Protein AF-A0AAF5DJW1-F1 (afdb_monomer)

Sequence (181 aa):
YCDDDNLSTKDICRRIRRIRINKNLKDDKSSIQRVVLPRTSKHFVWATSKRNEVPEFTFRMQDQWHFEGDNIALRVTFNGVPKPETHWFKDQQPILPSMKTMINDGENSSELIIFNAEKNDSGFYTCRIENNLGIRESHAQIFIKGNENKKCLRSMPRKNYLSERLYRPMYHEISYYSRKC

Solvent-accessible surface area (backbone atoms only — not comparable to full-atom values): 11272 Å² total; per-residue (Å²): 135,80,86,89,82,88,76,52,73,69,55,55,56,58,58,59,71,67,67,78,76,79,90,72,90,73,93,72,98,74,82,80,75,85,77,81,71,69,100,80,63,99,67,86,76,82,79,78,76,75,74,75,37,55,41,44,71,78,37,66,46,65,67,47,76,47,44,44,59,39,72,46,79,49,55,38,28,38,50,36,31,64,68,50,49,78,46,45,24,50,72,86,40,78,61,67,76,52,99,52,30,46,73,51,78,57,90,46,35,41,34,43,36,37,50,57,33,45,64,82,70,34,43,45,35,37,44,37,34,35,37,100,74,37,73,41,76,35,58,27,46,38,44,41,41,80,64,89,45,78,76,60,63,74,74,54,81,91,67,89,77,86,47,79,88,48,48,65,60,45,53,55,50,52,53,50,56,64,72,71,113

Structure (mmCIF, N/CA/C/O backbone):
data_AF-A0AAF5DJW1-F1
#
_entry.id   AF-A0AAF5DJW1-F1
#
loop_
_atom_site.group_PDB
_atom_site.id
_atom_site.type_symbol
_atom_site.label_atom_id
_atom_site.label_alt_id
_atom_site.label_comp_id
_atom_site.label_asym_id
_atom_site.label_entity_id
_atom_site.label_seq_id
_atom_site.pdbx_PDB_ins_code
_atom_site.Cartn_x
_atom_site.Cartn_y
_atom_site.Cartn_z
_atom_site.occupancy
_atom_site.B_iso_or_equiv
_atom_site.auth_seq_id
_atom_site.auth_comp_id
_atom_site.auth_asym_id
_atom_site.auth_atom_id
_atom_site.pdbx_PDB_model_num
ATOM 1 N N . TYR A 1 1 ? 24.063 -10.470 -65.171 1.00 33.56 1 TYR A N 1
ATOM 2 C CA . TYR A 1 1 ? 25.310 -10.577 -64.393 1.00 33.56 1 TYR A CA 1
ATOM 3 C C . TYR A 1 1 ? 24.943 -10.868 -62.943 1.00 33.56 1 TYR A C 1
ATOM 5 O O . TYR A 1 1 ? 24.606 -9.936 -62.230 1.00 33.56 1 TYR A O 1
ATOM 13 N N . CYS A 1 2 ? 24.898 -12.177 -62.650 1.00 33.91 2 CYS A N 1
ATOM 14 C CA . CYS A 1 2 ? 24.974 -12.939 -61.386 1.00 33.91 2 CYS A CA 1
ATOM 15 C C . CYS A 1 2 ? 24.518 -12.219 -60.101 1.00 33.91 2 CYS A C 1
ATOM 17 O O . CYS A 1 2 ? 25.144 -11.242 -59.702 1.00 33.91 2 CYS A O 1
ATOM 19 N N . ASP A 1 3 ? 23.373 -12.540 -59.495 1.00 30.97 3 ASP A N 1
ATOM 20 C CA . ASP A 1 3 ? 22.997 -13.778 -58.772 1.00 30.97 3 ASP A CA 1
ATOM 21 C C . ASP A 1 3 ? 23.956 -14.194 -57.645 1.00 30.97 3 ASP A C 1
ATOM 23 O O . ASP A 1 3 ? 25.172 -14.180 -57.810 1.00 30.97 3 ASP A O 1
ATOM 27 N N . ASP A 1 4 ? 23.317 -14.605 -56.545 1.00 38.78 4 ASP A N 1
ATOM 28 C CA . ASP A 1 4 ? 23.824 -15.255 -55.332 1.00 38.78 4 ASP A CA 1
ATOM 29 C C . ASP A 1 4 ? 24.354 -14.360 -54.201 1.00 38.78 4 ASP A C 1
ATOM 31 O O . ASP A 1 4 ? 25.431 -13.787 -54.275 1.00 38.78 4 ASP A O 1
ATOM 35 N N . ASP A 1 5 ? 23.569 -14.265 -53.116 1.00 52.00 5 ASP A N 1
ATOM 36 C CA . ASP A 1 5 ? 24.061 -14.533 -51.753 1.00 52.00 5 ASP A CA 1
ATOM 37 C C . ASP A 1 5 ? 22.903 -14.521 -50.732 1.00 52.00 5 ASP A C 1
ATOM 39 O O . ASP A 1 5 ? 22.639 -13.556 -50.005 1.00 52.00 5 ASP A O 1
ATOM 43 N N . ASN A 1 6 ? 22.200 -15.656 -50.665 1.00 46.34 6 ASN A N 1
ATOM 44 C CA . ASN A 1 6 ? 21.316 -16.035 -49.561 1.00 46.34 6 ASN A CA 1
ATOM 45 C C . ASN A 1 6 ? 22.156 -16.269 -48.288 1.00 46.34 6 ASN A C 1
ATOM 47 O O . ASN A 1 6 ? 22.533 -17.400 -47.973 1.00 46.34 6 ASN A O 1
ATOM 51 N N . LEU A 1 7 ? 22.454 -15.210 -47.527 1.00 56.22 7 LEU A N 1
ATOM 52 C CA . LEU A 1 7 ? 23.058 -15.370 -46.202 1.00 56.22 7 LEU A CA 1
ATOM 53 C C . LEU A 1 7 ? 22.040 -15.994 -45.234 1.00 56.22 7 LEU A C 1
ATOM 55 O O . LEU A 1 7 ? 21.043 -15.379 -44.857 1.00 56.22 7 LEU A O 1
ATOM 59 N N . SER A 1 8 ? 22.329 -17.223 -44.807 1.00 54.19 8 SER A N 1
ATOM 60 C CA . SER A 1 8 ? 21.575 -17.968 -43.797 1.00 54.19 8 SER A CA 1
ATOM 61 C C . SER A 1 8 ? 21.375 -17.150 -42.513 1.00 54.19 8 SER A C 1
ATOM 63 O O . SER A 1 8 ? 22.290 -16.479 -42.032 1.00 54.19 8 SER A O 1
ATOM 65 N N . THR A 1 9 ? 20.207 -17.285 -41.876 1.00 49.06 9 THR A N 1
ATOM 66 C CA . THR A 1 9 ? 19.859 -16.690 -40.570 1.00 49.06 9 THR A CA 1
ATOM 67 C C . THR A 1 9 ? 20.935 -16.931 -39.499 1.00 49.06 9 THR A C 1
ATOM 69 O O . THR A 1 9 ? 21.148 -16.094 -38.620 1.00 49.06 9 THR A O 1
ATOM 72 N N . LYS A 1 10 ? 21.687 -18.040 -39.597 1.00 52.84 10 LYS A N 1
ATOM 73 C CA . LYS A 1 10 ? 22.817 -18.339 -38.702 1.00 52.84 10 LYS A CA 1
ATOM 74 C C . LYS A 1 10 ? 23.992 -17.365 -38.867 1.00 52.84 10 LYS A C 1
ATOM 76 O O . LYS A 1 10 ? 24.635 -17.043 -37.867 1.00 52.84 10 LYS A O 1
ATOM 81 N N . ASP A 1 11 ? 24.255 -16.859 -40.070 1.00 56.22 11 ASP A N 1
ATOM 82 C CA . ASP A 1 11 ? 25.336 -15.897 -40.324 1.00 56.22 11 ASP A CA 1
ATOM 83 C C . ASP A 1 11 ? 24.973 -14.482 -39.873 1.00 56.22 11 ASP A C 1
ATOM 85 O O . ASP A 1 11 ? 25.827 -13.775 -39.331 1.00 56.22 11 ASP A O 1
ATOM 89 N N . ILE A 1 12 ? 23.690 -14.112 -39.954 1.00 54.66 12 ILE A N 1
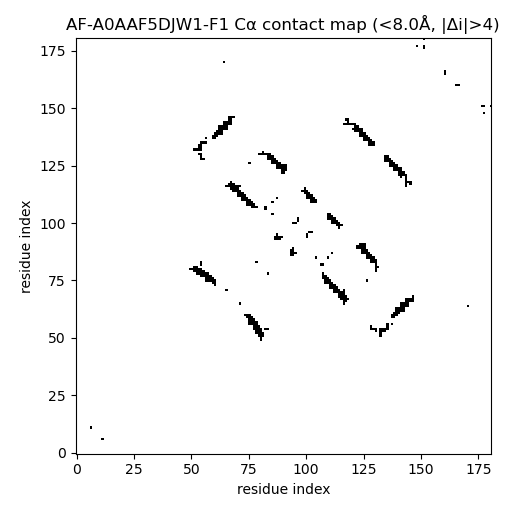ATOM 90 C CA . ILE A 1 12 ? 23.165 -12.868 -39.370 1.00 54.66 12 ILE A CA 1
ATOM 91 C C . ILE A 1 12 ? 23.369 -12.880 -37.845 1.00 54.66 12 ILE A C 1
ATOM 93 O O . ILE A 1 12 ? 23.929 -11.936 -37.282 1.00 54.66 12 ILE A O 1
ATOM 97 N N . CYS A 1 13 ? 23.035 -13.986 -37.170 1.00 53.16 13 CYS A N 1
ATOM 98 C CA . CYS A 1 13 ? 23.248 -14.123 -35.726 1.00 53.16 13 CYS A CA 1
ATOM 99 C C . CYS A 1 13 ? 24.737 -14.114 -35.323 1.00 53.16 13 CYS A C 1
ATOM 101 O O . CYS A 1 13 ? 25.089 -13.541 -34.288 1.00 53.16 13 CYS A O 1
ATOM 103 N N . ARG A 1 14 ? 25.640 -14.696 -36.131 1.00 54.81 14 ARG A N 1
ATOM 104 C CA . ARG A 1 14 ? 27.096 -14.624 -35.879 1.00 54.81 14 ARG A CA 1
ATOM 105 C C . ARG A 1 14 ? 27.647 -13.209 -36.051 1.00 54.81 14 ARG A C 1
ATOM 107 O O . ARG A 1 14 ? 28.539 -12.817 -35.301 1.00 54.81 14 ARG A O 1
ATOM 114 N N . ARG A 1 15 ? 27.120 -12.438 -37.008 1.00 53.38 15 ARG A N 1
ATOM 115 C CA . ARG A 1 15 ? 27.551 -11.055 -37.263 1.00 53.38 15 ARG A CA 1
ATOM 116 C C . ARG A 1 15 ? 27.106 -10.112 -36.140 1.00 53.38 15 ARG A C 1
ATOM 118 O O . ARG A 1 15 ? 27.897 -9.277 -35.709 1.00 53.38 15 ARG A O 1
ATOM 125 N N . ILE A 1 16 ? 25.901 -10.313 -35.597 1.00 54.31 16 ILE A N 1
ATOM 126 C CA . ILE A 1 16 ? 25.373 -9.545 -34.452 1.00 54.31 16 ILE A CA 1
ATOM 127 C C . ILE A 1 16 ? 26.214 -9.770 -33.180 1.00 54.31 16 ILE A C 1
ATOM 129 O O . ILE A 1 16 ? 26.439 -8.829 -32.421 1.00 54.31 16 ILE A O 1
ATOM 133 N N . ARG A 1 17 ? 26.789 -10.968 -32.979 1.00 50.34 17 ARG A N 1
ATOM 134 C CA . ARG A 1 17 ? 27.654 -11.274 -31.817 1.00 50.34 17 ARG A CA 1
ATOM 135 C C . ARG A 1 17 ? 28.949 -10.451 -31.726 1.00 50.34 17 ARG A C 1
ATOM 137 O O . ARG A 1 17 ? 29.590 -10.481 -30.681 1.00 50.34 17 ARG A O 1
ATOM 144 N N . ARG A 1 18 ? 29.352 -9.721 -32.774 1.00 52.53 18 ARG A N 1
ATOM 145 C CA . ARG A 1 18 ? 30.562 -8.872 -32.757 1.00 52.53 18 ARG A CA 1
ATOM 146 C C . ARG A 1 18 ? 30.311 -7.410 -32.389 1.00 52.53 18 ARG A C 1
ATOM 148 O O . ARG A 1 18 ? 31.271 -6.643 -32.326 1.00 52.53 18 ARG A O 1
ATOM 155 N N . ILE A 1 19 ? 29.069 -7.010 -32.109 1.00 50.62 19 ILE A N 1
ATOM 156 C CA . ILE A 1 19 ? 28.795 -5.651 -31.635 1.00 50.62 19 ILE A CA 1
ATOM 157 C C . ILE A 1 19 ? 29.263 -5.554 -30.182 1.00 50.62 19 ILE A C 1
ATOM 159 O O . ILE A 1 19 ? 28.603 -5.996 -29.244 1.00 50.62 19 ILE A 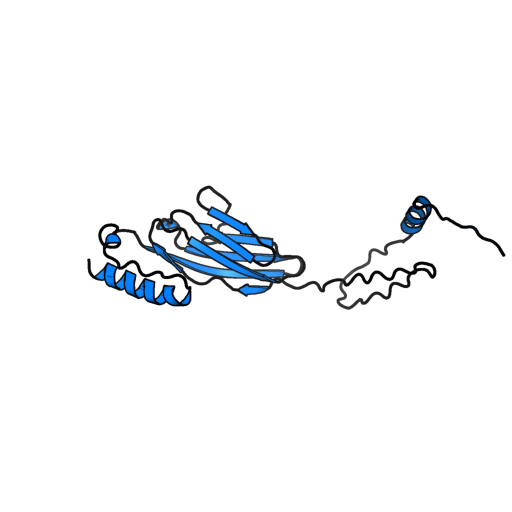O 1
ATOM 163 N N . ARG A 1 20 ? 30.463 -4.999 -30.014 1.00 46.09 20 ARG A N 1
ATOM 164 C CA . ARG A 1 20 ? 31.083 -4.684 -28.730 1.00 46.09 20 ARG A CA 1
ATOM 165 C C . ARG A 1 20 ? 30.272 -3.552 -28.094 1.00 46.09 20 ARG A C 1
ATOM 167 O O . ARG A 1 20 ? 30.505 -2.382 -28.381 1.00 46.09 20 ARG A O 1
ATOM 174 N N . ILE A 1 21 ? 29.269 -3.906 -27.291 1.00 50.12 21 ILE A N 1
ATOM 175 C CA . ILE A 1 21 ? 28.484 -2.945 -26.509 1.00 50.12 21 ILE A CA 1
ATOM 176 C C . ILE A 1 21 ? 29.449 -2.288 -25.521 1.00 50.12 21 ILE A C 1
ATOM 178 O O . ILE A 1 21 ? 29.917 -2.921 -24.574 1.00 50.12 21 ILE A O 1
ATOM 182 N N . ASN A 1 22 ? 29.795 -1.031 -25.785 1.00 40.19 22 ASN A N 1
ATOM 183 C CA . ASN A 1 22 ? 30.652 -0.243 -24.918 1.00 40.19 22 ASN A CA 1
ATOM 184 C C . ASN A 1 22 ? 29.852 0.092 -23.648 1.00 40.19 22 ASN A C 1
ATOM 186 O O . ASN A 1 22 ? 28.955 0.933 -23.669 1.00 40.19 22 ASN A O 1
ATOM 190 N N . LYS A 1 23 ? 30.112 -0.634 -22.556 1.00 46.00 23 LYS A N 1
ATOM 191 C CA . LYS A 1 23 ? 29.498 -0.405 -21.242 1.00 46.00 23 LYS A CA 1
ATOM 192 C C . LYS A 1 23 ? 30.110 0.849 -20.610 1.00 46.00 23 LYS A C 1
ATOM 194 O O . LYS A 1 23 ? 31.026 0.733 -19.813 1.00 46.00 23 LYS A O 1
ATOM 199 N N . ASN A 1 24 ? 29.623 2.028 -20.990 1.00 35.88 24 ASN A N 1
ATOM 200 C CA . ASN A 1 24 ? 29.914 3.306 -20.324 1.00 35.88 24 ASN A CA 1
ATOM 201 C C . ASN A 1 24 ? 28.721 4.272 -20.462 1.00 35.88 24 ASN A C 1
ATOM 203 O O . ASN A 1 24 ? 28.859 5.405 -20.907 1.00 35.88 24 ASN A O 1
ATOM 207 N N . LEU A 1 25 ? 27.523 3.807 -20.096 1.00 42.44 25 LEU A N 1
ATOM 208 C CA . LEU A 1 25 ? 26.338 4.655 -19.937 1.00 42.44 25 LEU A CA 1
ATOM 209 C C . LEU A 1 25 ? 26.296 5.160 -18.491 1.00 42.44 25 LEU A C 1
ATOM 211 O O . LEU A 1 25 ? 25.616 4.586 -17.645 1.00 42.44 25 LEU A O 1
ATOM 215 N N . LYS A 1 26 ? 27.082 6.202 -18.212 1.00 36.03 26 LYS A N 1
ATOM 216 C CA . LYS A 1 26 ? 26.862 7.092 -17.072 1.00 36.03 26 LYS A CA 1
ATOM 217 C C . LYS A 1 26 ? 26.213 8.369 -17.603 1.00 36.03 26 LYS A C 1
ATOM 219 O O . LYS A 1 26 ? 26.769 9.018 -18.479 1.00 36.03 26 LYS A O 1
ATOM 224 N N . ASP A 1 27 ? 25.033 8.663 -17.073 1.00 37.12 27 ASP A N 1
ATOM 225 C CA . ASP A 1 27 ? 24.593 10.020 -16.747 1.00 37.12 27 ASP A CA 1
ATOM 226 C C . ASP A 1 27 ? 24.507 11.073 -17.856 1.00 37.12 27 ASP A C 1
ATOM 228 O O . ASP A 1 27 ? 24.924 12.204 -17.622 1.00 37.12 27 ASP A O 1
ATOM 232 N N . ASP A 1 28 ? 23.879 10.796 -19.008 1.00 37.84 28 ASP A N 1
ATOM 233 C CA . ASP A 1 28 ? 23.430 11.940 -19.811 1.00 37.84 28 ASP A CA 1
ATOM 234 C C . ASP A 1 28 ? 22.099 11.793 -20.557 1.00 37.84 28 ASP A C 1
ATOM 236 O O . ASP A 1 28 ? 21.871 10.935 -21.415 1.00 37.84 28 ASP A O 1
ATOM 240 N N . LYS A 1 29 ? 21.192 12.698 -20.189 1.00 39.31 29 LYS A N 1
ATOM 241 C CA . LYS A 1 29 ? 19.807 12.823 -20.634 1.00 39.31 29 LYS A CA 1
ATOM 242 C C . LYS A 1 29 ? 19.759 13.565 -21.974 1.00 39.31 29 LYS A C 1
ATOM 244 O O . LYS A 1 29 ? 19.339 14.712 -22.002 1.00 39.31 29 LYS A O 1
ATOM 249 N N . SER A 1 30 ? 20.168 12.958 -23.092 1.00 38.25 30 SER A N 1
ATOM 250 C CA . SER A 1 30 ? 19.926 13.574 -24.425 1.00 38.25 30 SER A CA 1
ATOM 251 C C . SER A 1 30 ? 20.169 12.700 -25.668 1.00 38.25 30 SER A C 1
ATOM 253 O O . SER A 1 30 ? 20.055 13.193 -26.791 1.00 38.25 30 SER A O 1
ATOM 255 N N . SER A 1 31 ? 20.487 11.410 -25.548 1.00 37.16 31 SER A N 1
ATOM 256 C CA . SER A 1 31 ? 20.990 10.653 -26.704 1.00 37.16 31 SER A CA 1
ATOM 257 C C . SER A 1 31 ? 19.900 10.171 -27.679 1.00 37.16 31 SER A C 1
ATOM 259 O O . SER A 1 31 ? 19.450 9.029 -27.621 1.00 37.16 31 SER A O 1
ATOM 261 N N . ILE A 1 32 ? 19.547 11.008 -28.662 1.00 41.00 32 ILE A N 1
ATOM 262 C CA . ILE A 1 32 ? 19.079 10.527 -29.972 1.00 41.00 32 ILE A CA 1
ATOM 263 C C . ILE A 1 32 ? 20.265 9.801 -30.619 1.00 41.00 32 ILE A C 1
ATOM 265 O O . ILE A 1 32 ? 21.165 10.430 -31.176 1.00 41.00 32 ILE A O 1
ATOM 269 N N . GLN A 1 33 ? 20.303 8.472 -30.538 1.00 38.19 33 GLN A N 1
ATOM 270 C CA . GLN A 1 33 ? 21.286 7.694 -31.288 1.00 38.19 33 GLN A CA 1
ATOM 271 C C . GLN A 1 33 ? 20.840 7.571 -32.748 1.00 38.19 33 GLN A C 1
ATOM 273 O O . GLN A 1 33 ? 19.852 6.912 -33.067 1.00 38.19 33 GLN A O 1
ATOM 278 N N . ARG A 1 34 ? 21.606 8.177 -33.660 1.00 42.03 34 ARG A N 1
ATOM 279 C CA . ARG A 1 34 ? 21.570 7.829 -35.085 1.00 42.03 34 ARG A CA 1
ATOM 280 C C . ARG A 1 34 ? 22.181 6.438 -35.255 1.00 42.03 34 ARG A C 1
ATOM 282 O O . ARG A 1 34 ? 23.396 6.301 -35.354 1.00 42.03 34 ARG A O 1
ATOM 289 N N . VAL A 1 35 ? 21.347 5.405 -35.289 1.00 46.56 35 VAL A N 1
ATOM 290 C CA . VAL A 1 35 ? 21.782 4.073 -35.723 1.00 46.56 35 VAL A CA 1
ATOM 291 C C . VAL A 1 35 ? 21.877 4.091 -37.248 1.00 46.56 35 VAL A C 1
ATOM 293 O O . VAL A 1 35 ? 20.864 4.129 -37.943 1.00 46.56 35 VAL A O 1
ATOM 296 N N . VAL A 1 36 ? 23.101 4.096 -37.782 1.00 46.12 36 VAL A N 1
ATOM 297 C CA . VAL A 1 36 ? 23.339 3.852 -39.211 1.00 46.12 36 VAL A CA 1
ATOM 298 C C . VAL A 1 36 ? 23.167 2.353 -39.441 1.00 46.12 36 VAL A C 1
ATOM 300 O O . VAL A 1 36 ? 24.043 1.558 -39.103 1.00 46.12 36 VAL A O 1
ATOM 303 N N . LEU A 1 37 ? 22.007 1.957 -39.967 1.00 47.59 37 LEU A N 1
ATOM 304 C CA . LEU A 1 37 ? 21.770 0.578 -40.384 1.00 47.59 37 LEU A CA 1
ATOM 305 C C . LEU A 1 37 ? 22.689 0.230 -41.573 1.00 47.59 37 LEU A C 1
ATOM 307 O O . LEU A 1 37 ? 22.952 1.095 -42.417 1.00 47.59 37 LEU A O 1
ATOM 311 N N . PRO A 1 38 ? 23.185 -1.018 -41.676 1.00 50.91 38 PRO A N 1
ATOM 312 C CA . PRO A 1 38 ? 23.919 -1.474 -42.852 1.00 50.91 38 PRO A CA 1
ATOM 313 C C . PRO A 1 38 ? 23.098 -1.239 -44.128 1.00 50.91 38 PRO A C 1
ATOM 315 O O . PRO A 1 38 ? 21.875 -1.370 -44.112 1.00 50.91 38 PRO A O 1
ATOM 318 N N . ARG A 1 39 ? 23.772 -0.942 -45.248 1.00 53.38 39 ARG A N 1
ATOM 319 C CA . ARG A 1 39 ? 23.191 -0.589 -46.565 1.00 53.38 39 ARG A CA 1
ATOM 320 C C . ARG A 1 39 ? 22.260 -1.646 -47.211 1.00 53.38 39 ARG A C 1
ATOM 322 O O . ARG A 1 39 ? 21.902 -1.494 -48.371 1.00 53.38 39 ARG A O 1
ATOM 329 N N . THR A 1 40 ? 21.845 -2.695 -46.501 1.00 54.03 40 THR A N 1
ATOM 330 C CA . THR A 1 40 ? 21.152 -3.868 -47.063 1.00 54.03 40 THR A CA 1
ATOM 331 C C . THR A 1 40 ? 19.796 -4.205 -46.431 1.00 54.03 40 THR A C 1
ATOM 333 O O . THR A 1 40 ? 19.175 -5.181 -46.838 1.00 54.03 40 THR A O 1
ATOM 336 N N . SER A 1 41 ? 19.258 -3.401 -45.509 1.00 47.16 41 SER A N 1
ATOM 337 C CA . SER A 1 41 ? 17.916 -3.631 -44.949 1.00 47.16 41 SER A CA 1
ATOM 338 C C . SER A 1 41 ? 16.899 -2.602 -45.454 1.00 47.16 41 SER A C 1
ATOM 340 O O . SER A 1 41 ? 16.828 -1.491 -44.935 1.00 47.16 41 SER A O 1
ATOM 342 N N . LYS A 1 42 ? 16.042 -2.987 -46.412 1.00 54.59 42 LYS A N 1
ATOM 343 C CA . LYS A 1 42 ? 14.847 -2.218 -46.835 1.00 54.59 42 LYS A CA 1
ATOM 344 C C . LYS A 1 42 ? 13.720 -2.184 -45.779 1.00 54.59 42 LYS A C 1
ATOM 346 O O . LYS A 1 42 ? 12.584 -1.858 -46.098 1.00 54.59 42 LYS A O 1
ATOM 351 N N . HIS A 1 43 ? 14.024 -2.476 -44.516 1.00 49.25 43 HIS A N 1
ATOM 352 C CA . HIS A 1 43 ? 13.077 -2.420 -43.406 1.00 49.25 43 HIS A CA 1
ATOM 353 C C . HIS A 1 43 ? 13.606 -1.463 -42.335 1.00 49.25 43 HIS A C 1
ATOM 355 O O . HIS A 1 43 ? 14.416 -1.838 -41.490 1.00 49.25 43 HIS A O 1
ATOM 361 N N . PHE A 1 44 ? 13.153 -0.211 -42.386 1.00 51.03 44 PHE A N 1
ATOM 362 C CA . PHE A 1 44 ? 13.280 0.716 -41.265 1.00 51.03 44 PHE A CA 1
ATOM 363 C C . PHE A 1 44 ? 12.226 0.340 -40.223 1.00 51.03 44 PHE A C 1
ATOM 365 O O . PHE A 1 44 ? 11.039 0.583 -40.425 1.00 51.03 44 PHE A O 1
ATOM 372 N N . VAL A 1 45 ? 12.648 -0.257 -39.111 1.00 48.69 45 VAL A N 1
ATOM 373 C CA . VAL A 1 45 ? 11.814 -0.341 -37.908 1.00 48.69 45 VAL A CA 1
ATOM 374 C C . VAL A 1 45 ? 12.208 0.838 -37.030 1.00 48.69 45 VAL A C 1
ATOM 376 O O . VAL A 1 45 ? 13.300 0.860 -36.464 1.00 48.69 45 VAL A O 1
ATOM 379 N N . TRP A 1 46 ? 11.346 1.848 -36.938 1.00 43.84 46 TRP A N 1
ATOM 380 C CA . TRP A 1 46 ? 11.522 2.921 -35.965 1.00 43.84 46 TRP A CA 1
ATOM 381 C C . TRP A 1 46 ? 11.219 2.350 -34.579 1.00 43.84 46 TRP A C 1
ATOM 383 O O . TRP A 1 46 ? 10.061 2.225 -34.191 1.00 43.84 46 TRP A O 1
ATOM 393 N N . ALA A 1 47 ? 12.249 1.976 -33.823 1.00 51.03 47 ALA A N 1
ATOM 394 C CA . ALA A 1 47 ? 12.089 1.754 -32.394 1.00 51.03 47 ALA A CA 1
ATOM 395 C C . ALA A 1 47 ? 11.927 3.128 -31.728 1.00 51.03 47 ALA A C 1
ATOM 397 O O . ALA A 1 47 ? 12.907 3.796 -31.401 1.00 51.03 47 ALA A O 1
ATOM 398 N N . THR A 1 48 ? 10.690 3.600 -31.571 1.00 51.97 48 THR A N 1
ATOM 399 C CA . THR A 1 48 ? 10.427 4.790 -30.760 1.00 51.97 48 THR A CA 1
ATOM 400 C C . THR A 1 48 ? 10.604 4.404 -29.295 1.00 51.97 48 THR A C 1
ATOM 402 O O . THR A 1 48 ? 9.717 3.798 -28.697 1.00 51.97 48 THR A O 1
ATOM 405 N N . SER A 1 49 ? 11.760 4.724 -28.710 1.00 62.38 49 SER A N 1
ATOM 406 C CA . SER A 1 49 ? 11.947 4.623 -27.262 1.00 62.38 49 SER A CA 1
ATOM 407 C C . SER A 1 49 ? 10.994 5.617 -26.600 1.00 62.38 49 SER A C 1
ATOM 409 O O . SER A 1 49 ? 11.229 6.827 -26.664 1.00 62.38 49 SER A O 1
ATOM 411 N N . LYS A 1 50 ? 9.900 5.130 -25.995 1.00 69.31 50 LYS A N 1
ATOM 412 C CA . LYS A 1 50 ? 9.047 5.963 -25.134 1.00 69.31 50 LYS A CA 1
ATOM 413 C C . LYS A 1 50 ? 9.956 6.608 -24.083 1.00 69.31 50 LYS A C 1
ATOM 415 O O . LYS A 1 50 ? 10.869 5.954 -23.576 1.00 69.31 50 LYS A O 1
ATOM 420 N N . ARG A 1 51 ? 9.780 7.907 -23.828 1.00 81.88 51 ARG A N 1
ATOM 421 C CA . ARG A 1 51 ? 10.573 8.600 -22.807 1.00 81.88 51 ARG A CA 1
ATOM 422 C C . ARG A 1 51 ? 10.236 7.985 -21.454 1.00 81.88 51 ARG A C 1
ATOM 424 O O . ARG A 1 51 ? 9.066 7.727 -21.190 1.00 81.88 51 ARG A O 1
ATOM 431 N N . ASN A 1 52 ? 11.251 7.753 -20.626 1.00 91.62 52 ASN A N 1
ATOM 432 C CA . ASN A 1 52 ? 10.999 7.397 -19.238 1.00 91.62 52 ASN A CA 1
ATOM 433 C C . ASN A 1 52 ? 10.369 8.608 -18.529 1.00 91.62 52 ASN A C 1
ATOM 435 O O . ASN A 1 52 ? 10.764 9.752 -18.763 1.00 91.62 52 ASN A O 1
ATOM 439 N N . GLU A 1 53 ? 9.393 8.345 -17.676 1.00 92.38 53 GLU A N 1
ATOM 440 C CA . GLU A 1 53 ? 8.565 9.313 -16.968 1.00 92.38 53 GLU A CA 1
ATOM 441 C C . GLU A 1 53 ? 8.532 8.921 -15.488 1.00 92.38 53 GLU A C 1
ATOM 443 O O . GLU A 1 53 ? 8.318 7.752 -15.150 1.00 92.38 53 GLU A O 1
ATOM 448 N N . VAL A 1 54 ? 8.757 9.895 -14.603 1.00 95.19 54 VAL A N 1
ATOM 449 C CA . VAL A 1 54 ? 8.586 9.698 -13.155 1.00 95.19 54 VAL A CA 1
ATOM 450 C C . VAL A 1 54 ? 7.132 9.326 -12.847 1.00 95.19 54 VAL A C 1
ATOM 452 O O . VAL A 1 54 ? 6.241 9.761 -13.583 1.00 95.19 54 VAL A O 1
ATOM 455 N N . PRO A 1 55 ? 6.857 8.560 -11.779 1.00 97.19 55 PRO A N 1
ATOM 456 C CA . PRO A 1 55 ? 5.492 8.254 -11.394 1.00 97.19 55 PRO A CA 1
ATOM 457 C C . PRO A 1 55 ? 4.770 9.543 -11.008 1.00 97.19 55 PRO A C 1
ATOM 459 O O . PRO A 1 55 ? 5.344 10.378 -10.307 1.00 97.19 55 PRO A O 1
ATOM 462 N N . GLU A 1 56 ? 3.520 9.703 -11.429 1.00 97.38 56 GLU A N 1
ATOM 463 C CA . GLU A 1 56 ? 2.674 10.820 -11.007 1.00 97.38 56 GLU A CA 1
ATOM 464 C C . GLU A 1 56 ? 1.205 10.400 -10.955 1.00 97.38 56 GLU A C 1
ATOM 466 O O . GLU A 1 56 ? 0.709 9.705 -11.845 1.00 97.38 56 GLU A O 1
ATOM 471 N N . PHE A 1 57 ? 0.495 10.833 -9.912 1.00 97.44 57 PHE A N 1
ATOM 472 C CA . PHE A 1 57 ? -0.926 10.532 -9.762 1.00 97.44 57 PHE A CA 1
ATOM 473 C C . PHE A 1 57 ? -1.762 11.438 -10.664 1.00 97.44 57 PHE A C 1
ATOM 475 O O . PHE A 1 57 ? -1.708 12.661 -10.555 1.00 97.44 57 PHE A O 1
ATOM 482 N N . THR A 1 58 ? -2.594 10.833 -11.508 1.00 96.81 58 THR A N 1
ATOM 483 C CA . THR A 1 58 ? -3.650 11.532 -12.252 1.00 96.81 58 THR A CA 1
ATOM 484 C C . THR A 1 58 ? -4.941 11.623 -11.442 1.00 96.81 58 THR A C 1
ATOM 486 O O . THR A 1 58 ? -5.683 12.591 -11.583 1.00 96.81 58 THR A O 1
ATOM 489 N N . PHE A 1 59 ? -5.176 10.663 -10.543 1.00 96.19 59 PHE A N 1
ATOM 490 C CA . PHE A 1 59 ? -6.243 10.701 -9.550 1.00 96.19 59 PHE A CA 1
ATOM 491 C C . PHE A 1 59 ? -5.698 10.232 -8.204 1.00 96.19 59 PHE A C 1
ATOM 493 O O . PHE A 1 59 ? -5.187 9.116 -8.073 1.00 96.19 59 PHE A O 1
ATOM 500 N N . ARG A 1 60 ? -5.805 11.113 -7.211 1.00 97.19 60 ARG A N 1
ATOM 501 C CA . ARG A 1 60 ? -5.404 10.864 -5.826 1.00 97.19 60 ARG A CA 1
ATOM 502 C C . ARG A 1 60 ? -6.606 10.377 -5.029 1.00 97.19 60 ARG A C 1
ATOM 504 O O . ARG A 1 60 ? -7.745 10.726 -5.336 1.00 97.19 60 ARG A O 1
ATOM 511 N N . MET A 1 61 ? -6.334 9.592 -3.995 1.00 94.62 61 MET A N 1
ATOM 512 C CA . MET A 1 61 ? -7.365 9.169 -3.054 1.00 94.62 61 MET A CA 1
ATOM 513 C C . MET A 1 61 ? -7.986 10.369 -2.339 1.00 94.62 61 MET A C 1
ATOM 515 O O . MET A 1 61 ? -7.365 11.423 -2.205 1.00 94.62 61 MET A O 1
ATOM 519 N N . GLN A 1 62 ? -9.214 10.180 -1.872 1.00 93.25 62 GLN A N 1
ATOM 520 C CA . GLN A 1 62 ? -9.958 11.154 -1.083 1.00 93.25 62 GLN A CA 1
ATOM 521 C C . GLN A 1 62 ? -10.496 10.477 0.169 1.00 93.25 62 GLN A C 1
ATOM 523 O O . GLN A 1 62 ? -10.732 9.266 0.162 1.00 93.25 62 GLN A O 1
ATOM 528 N N . ASP A 1 63 ? -10.715 11.268 1.213 1.00 93.75 63 ASP A N 1
ATOM 529 C CA . ASP A 1 63 ? -11.307 10.794 2.458 1.00 93.75 63 ASP A CA 1
ATOM 530 C C . ASP A 1 63 ? -12.709 10.220 2.217 1.00 93.75 63 ASP A C 1
ATOM 532 O O . ASP A 1 63 ? -13.491 10.752 1.421 1.00 93.75 63 ASP A O 1
ATOM 536 N N . GLN A 1 64 ? -13.034 9.133 2.918 1.00 90.94 64 GLN A N 1
ATOM 537 C CA . GLN A 1 64 ? -14.323 8.452 2.787 1.00 90.94 64 GLN A CA 1
ATOM 538 C C . GLN A 1 64 ? -14.925 8.140 4.155 1.00 90.94 64 GLN A C 1
ATOM 540 O O . GLN A 1 64 ? -14.221 7.863 5.127 1.00 90.94 64 GLN A O 1
ATOM 545 N N . TRP A 1 65 ? -16.253 8.131 4.210 1.00 91.12 65 TRP A N 1
ATOM 546 C CA . TRP A 1 65 ? -17.023 7.725 5.381 1.00 91.12 65 TRP A CA 1
ATOM 547 C C . TRP A 1 65 ? -17.792 6.458 5.042 1.00 91.12 65 TRP A C 1
ATOM 549 O O . TRP A 1 65 ? -18.384 6.384 3.976 1.00 91.12 65 TRP A O 1
ATOM 559 N N . HIS A 1 66 ? -17.830 5.485 5.938 1.00 90.38 66 HIS A N 1
ATOM 560 C CA . HIS A 1 66 ? -18.525 4.211 5.742 1.00 90.38 66 HIS A CA 1
ATOM 561 C C . HIS A 1 66 ? -19.189 3.763 7.043 1.00 90.38 66 HIS A C 1
ATOM 563 O O . HIS A 1 66 ? -18.906 4.292 8.123 1.00 90.38 66 HIS A O 1
ATOM 569 N N . PHE A 1 67 ? -20.095 2.799 6.950 1.00 87.62 67 PHE A N 1
ATOM 570 C CA . PHE A 1 67 ? -20.661 2.099 8.095 1.00 87.62 67 PHE A CA 1
ATOM 571 C C . PHE A 1 67 ? -20.029 0.722 8.257 1.00 87.62 67 PHE A C 1
ATOM 573 O O . PHE A 1 67 ? -19.504 0.132 7.314 1.00 87.62 67 PHE A O 1
ATOM 580 N N . GLU A 1 68 ? -20.109 0.180 9.469 1.00 89.81 68 GLU A N 1
ATOM 581 C CA . GLU A 1 68 ? -19.739 -1.215 9.690 1.00 89.81 68 GLU A CA 1
ATOM 582 C C . GLU A 1 68 ? -20.558 -2.157 8.792 1.00 89.81 68 GLU A C 1
ATOM 584 O O . GLU A 1 68 ? -21.799 -2.111 8.762 1.00 89.81 68 GLU A O 1
ATOM 589 N N . GLY A 1 69 ? -19.839 -3.043 8.107 1.00 89.81 69 GLY A N 1
ATOM 590 C CA . GLY A 1 69 ? -20.354 -3.998 7.134 1.00 89.81 69 GLY A CA 1
ATOM 591 C C . GLY A 1 69 ? -20.288 -3.538 5.676 1.00 89.81 69 GLY A C 1
ATOM 592 O O . GLY A 1 69 ? -20.533 -4.360 4.795 1.00 89.81 69 GLY A O 1
ATOM 59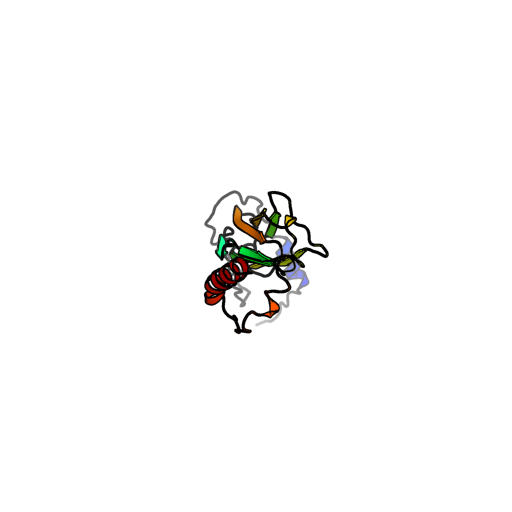3 N N . ASP A 1 70 ? -19.946 -2.276 5.403 1.00 90.62 70 ASP A N 1
ATOM 594 C CA . ASP A 1 70 ? -19.774 -1.790 4.031 1.00 90.62 70 ASP A CA 1
ATOM 595 C C . ASP A 1 70 ? -18.532 -2.415 3.372 1.00 90.62 70 ASP A C 1
ATOM 597 O O . ASP A 1 70 ? -17.563 -2.778 4.040 1.00 90.62 70 ASP A O 1
ATOM 601 N N . ASN A 1 71 ? -18.542 -2.521 2.042 1.00 92.88 71 ASN A N 1
ATOM 602 C CA . ASN A 1 71 ? -17.337 -2.823 1.271 1.00 92.88 71 ASN A CA 1
ATOM 603 C C . ASN A 1 71 ? -16.732 -1.502 0.788 1.00 92.88 71 ASN A C 1
ATOM 605 O O . ASN A 1 71 ? -17.389 -0.745 0.073 1.00 92.88 71 ASN A O 1
ATOM 609 N N . ILE A 1 72 ? -15.489 -1.232 1.172 1.00 93.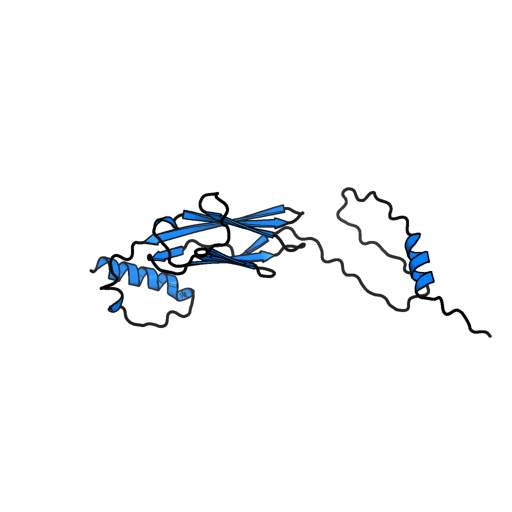38 72 ILE A N 1
ATOM 610 C CA . ILE A 1 72 ? -14.795 0.029 0.897 1.00 93.38 72 ILE A CA 1
ATOM 611 C C . ILE A 1 72 ? -13.895 -0.159 -0.317 1.00 93.38 72 ILE A C 1
ATOM 613 O O . ILE A 1 72 ? -13.155 -1.135 -0.370 1.00 93.38 72 ILE A O 1
ATOM 617 N N . ALA A 1 73 ? -13.921 0.785 -1.258 1.00 95.44 73 ALA A N 1
ATOM 618 C CA . ALA A 1 73 ? -13.024 0.805 -2.410 1.00 95.44 73 ALA A CA 1
ATOM 619 C C . ALA A 1 73 ? -12.212 2.108 -2.435 1.00 95.44 73 ALA A C 1
ATOM 621 O O . ALA A 1 73 ? -12.760 3.213 -2.507 1.00 95.44 73 ALA A O 1
ATOM 622 N N . LEU A 1 74 ? -10.889 1.976 -2.382 1.00 95.75 74 LEU A N 1
ATOM 623 C CA . LEU A 1 74 ? -9.931 3.067 -2.508 1.00 95.75 74 LEU A CA 1
ATOM 624 C C . LEU A 1 74 ? -9.219 2.948 -3.842 1.00 95.75 74 LEU A C 1
ATOM 626 O O . LEU A 1 74 ? -8.548 1.956 -4.098 1.00 95.75 74 LEU A O 1
ATOM 630 N N . ARG A 1 75 ? -9.340 3.974 -4.682 1.00 95.81 75 ARG A N 1
ATOM 631 C CA . ARG A 1 75 ? -8.806 3.954 -6.042 1.00 95.81 75 ARG A CA 1
ATOM 632 C C . ARG A 1 75 ? -7.832 5.094 -6.279 1.00 95.81 75 ARG A C 1
ATOM 634 O O . ARG A 1 75 ? -8.087 6.237 -5.904 1.00 95.81 75 ARG A O 1
ATOM 641 N N . VAL A 1 76 ? -6.754 4.773 -6.983 1.00 97.19 76 VAL A N 1
ATOM 642 C CA . VAL A 1 76 ? -5.820 5.736 -7.565 1.00 97.19 76 VAL A CA 1
ATOM 643 C C . VAL A 1 76 ? -5.664 5.491 -9.058 1.00 97.19 76 VAL A C 1
ATOM 645 O O . VAL A 1 76 ? -5.795 4.362 -9.539 1.00 97.19 76 VAL A O 1
ATOM 648 N N . THR A 1 77 ? -5.338 6.549 -9.794 1.00 97.75 77 THR A N 1
ATOM 649 C CA . THR A 1 77 ? -4.832 6.436 -11.165 1.00 97.75 77 THR A CA 1
ATOM 650 C C . THR A 1 77 ? -3.527 7.202 -11.292 1.00 97.75 77 THR A C 1
ATOM 652 O O . THR A 1 77 ? -3.342 8.244 -10.658 1.00 97.75 77 THR A O 1
ATOM 655 N N . PHE A 1 78 ? -2.603 6.678 -12.087 1.00 97.81 78 PHE A N 1
ATOM 656 C CA . PHE A 1 78 ? -1.250 7.202 -12.201 1.00 97.81 78 PHE A CA 1
ATOM 657 C C . PHE A 1 78 ? -0.644 6.933 -13.576 1.00 97.81 78 PHE A C 1
ATOM 659 O O . PHE A 1 78 ? -1.028 6.017 -14.304 1.00 97.81 78 PHE A O 1
ATOM 666 N N . ASN A 1 79 ? 0.346 7.750 -13.905 1.00 96.25 79 ASN A N 1
ATOM 667 C CA . ASN A 1 79 ? 1.207 7.591 -15.063 1.00 96.25 79 ASN A CA 1
ATOM 668 C C . ASN A 1 79 ? 2.648 7.367 -14.601 1.00 96.25 79 ASN A C 1
ATOM 670 O O . ASN A 1 79 ? 3.009 7.702 -13.475 1.00 96.25 79 ASN A O 1
ATOM 674 N N . GLY A 1 80 ? 3.461 6.794 -15.480 1.00 94.56 80 GLY A N 1
ATOM 675 C CA . GLY A 1 80 ? 4.882 6.558 -15.262 1.00 94.56 80 GLY A CA 1
ATOM 676 C C . GLY A 1 80 ? 5.429 5.621 -16.331 1.00 94.56 80 GLY A C 1
ATOM 677 O O . GLY A 1 80 ? 4.719 4.748 -16.835 1.00 94.56 80 GLY A O 1
ATOM 678 N N . VAL A 1 81 ? 6.688 5.825 -16.709 1.00 94.00 81 VAL A N 1
ATOM 679 C CA . VAL A 1 81 ? 7.397 4.978 -17.672 1.00 94.00 81 VAL A CA 1
ATOM 680 C C . VAL A 1 81 ? 8.804 4.731 -17.123 1.00 94.00 81 VAL A C 1
ATOM 682 O O . VAL A 1 81 ? 9.594 5.670 -17.074 1.00 94.00 81 VAL A O 1
ATOM 685 N N . PRO A 1 82 ? 9.168 3.506 -16.719 1.00 94.12 82 PRO A N 1
ATOM 686 C CA . PRO A 1 82 ? 8.363 2.282 -16.702 1.00 94.12 82 PRO A CA 1
ATOM 687 C C . PRO A 1 82 ? 7.121 2.371 -15.805 1.00 94.12 82 PRO A C 1
ATOM 689 O O . PRO A 1 82 ? 7.037 3.258 -14.948 1.00 94.12 82 PRO A O 1
ATOM 692 N N . LYS A 1 83 ? 6.178 1.442 -16.018 1.00 94.38 83 LYS A N 1
ATOM 693 C CA . LYS A 1 83 ? 4.977 1.282 -15.191 1.00 94.38 83 LYS A CA 1
ATOM 694 C C . LYS A 1 83 ? 5.381 1.235 -13.709 1.00 94.38 83 LYS A C 1
ATOM 696 O O . LYS A 1 83 ? 6.195 0.379 -13.364 1.00 94.38 83 LYS A O 1
ATOM 701 N N . PRO A 1 84 ? 4.850 2.132 -12.862 1.00 96.75 84 PRO A N 1
ATOM 702 C CA . PRO A 1 84 ? 5.156 2.115 -11.440 1.00 96.75 84 PRO A CA 1
ATOM 703 C C . PRO A 1 84 ? 4.606 0.866 -10.742 1.00 96.75 84 PRO A C 1
ATOM 705 O O . PRO A 1 84 ? 3.500 0.422 -11.053 1.00 96.75 84 PRO A O 1
ATOM 708 N N . GLU A 1 85 ? 5.356 0.342 -9.778 1.00 96.81 85 GLU A N 1
ATOM 709 C CA . GLU A 1 85 ? 4.870 -0.624 -8.792 1.00 96.81 85 GLU A CA 1
ATOM 710 C C . GLU A 1 85 ? 4.035 0.099 -7.729 1.00 96.81 85 GLU A C 1
ATOM 712 O O . GLU A 1 85 ? 4.291 1.262 -7.409 1.00 96.81 85 GLU A O 1
ATOM 717 N N . THR A 1 86 ? 3.015 -0.576 -7.205 1.00 97.50 86 THR A N 1
ATOM 718 C CA . THR A 1 86 ? 2.024 -0.035 -6.268 1.00 97.50 86 THR A CA 1
ATOM 719 C C . THR A 1 86 ? 2.110 -0.741 -4.921 1.00 97.50 86 THR A C 1
ATOM 721 O O . THR A 1 86 ? 2.109 -1.967 -4.829 1.00 97.50 86 THR A O 1
ATOM 724 N N . HIS A 1 87 ? 2.133 0.041 -3.844 1.00 97.62 87 HIS A N 1
ATOM 725 C CA . HIS A 1 87 ? 2.154 -0.466 -2.476 1.00 97.62 87 HIS A CA 1
ATOM 726 C C . HIS A 1 87 ? 1.120 0.260 -1.621 1.00 97.62 87 HIS A C 1
ATOM 728 O O . HIS A 1 87 ? 1.026 1.488 -1.640 1.00 97.62 87 HIS A O 1
ATOM 734 N N . TRP A 1 88 ? 0.357 -0.502 -0.844 1.00 98.19 88 TRP A N 1
ATOM 735 C CA . TRP A 1 88 ? -0.712 0.009 0.006 1.00 98.19 88 TRP A CA 1
ATOM 736 C C . TRP A 1 88 ? -0.337 -0.099 1.481 1.00 98.19 88 TRP A C 1
ATOM 738 O O . TRP A 1 88 ? 0.230 -1.103 1.909 1.00 98.19 88 TRP A O 1
ATOM 748 N N . PHE A 1 89 ? -0.680 0.922 2.263 1.00 98.44 89 PHE A N 1
ATOM 749 C CA . PHE A 1 89 ? -0.400 0.991 3.695 1.00 98.44 89 PHE A CA 1
ATOM 750 C C . PHE A 1 89 ? -1.623 1.485 4.468 1.00 98.44 89 PHE A C 1
ATOM 752 O O . PHE A 1 89 ? -2.319 2.383 3.996 1.00 98.44 89 PHE A O 1
ATOM 759 N N . LYS A 1 90 ? -1.837 0.950 5.673 1.00 97.62 90 LYS A N 1
ATOM 760 C CA . LYS A 1 90 ? -2.764 1.468 6.688 1.00 97.62 90 LYS A CA 1
ATOM 761 C C . LYS A 1 90 ? -1.948 1.849 7.914 1.00 97.62 90 LYS A C 1
ATOM 763 O O . LYS A 1 90 ? -1.236 1.009 8.454 1.00 97.62 90 LYS A O 1
ATOM 768 N N . ASP A 1 91 ? -2.031 3.104 8.340 1.00 96.50 91 ASP A N 1
ATOM 769 C CA . ASP A 1 91 ? -1.324 3.625 9.516 1.00 96.50 91 ASP A CA 1
ATOM 770 C C . ASP A 1 91 ? 0.185 3.284 9.486 1.00 96.50 91 ASP A C 1
ATOM 772 O O . ASP A 1 91 ? 0.779 2.870 10.479 1.00 96.50 91 ASP A O 1
ATOM 776 N N . GLN A 1 92 ? 0.801 3.441 8.303 1.00 96.00 92 GLN A N 1
ATOM 777 C CA . GLN A 1 92 ? 2.205 3.115 7.980 1.00 96.00 92 GLN A CA 1
ATOM 778 C C . GLN A 1 92 ? 2.561 1.616 7.945 1.00 96.00 92 GLN A C 1
ATOM 780 O O . GLN A 1 92 ? 3.703 1.275 7.640 1.00 96.00 92 GLN A O 1
ATOM 785 N N . GLN A 1 93 ? 1.610 0.712 8.186 1.00 97.50 93 GLN A N 1
ATOM 786 C CA . GLN A 1 93 ? 1.814 -0.731 8.052 1.00 97.50 93 GLN A CA 1
ATOM 787 C C . GLN A 1 93 ? 1.411 -1.215 6.654 1.00 97.50 93 GLN A C 1
ATOM 789 O O . GLN A 1 93 ? 0.358 -0.805 6.161 1.00 97.50 93 GLN A O 1
ATOM 794 N N . PRO A 1 94 ? 2.212 -2.075 5.999 1.00 97.62 94 PRO A N 1
ATOM 795 C CA . PRO A 1 94 ? 1.887 -2.587 4.674 1.00 97.62 94 PRO A CA 1
ATOM 796 C C . PRO A 1 94 ? 0.609 -3.430 4.711 1.00 97.62 94 PRO A C 1
ATOM 798 O O . PRO A 1 94 ? 0.420 -4.269 5.592 1.00 97.62 94 PRO A O 1
ATOM 801 N N . ILE A 1 95 ? -0.264 -3.222 3.728 1.00 97.56 95 ILE A N 1
ATOM 802 C CA . ILE A 1 95 ? -1.472 -4.020 3.530 1.00 97.56 95 ILE A CA 1
ATOM 803 C C . ILE A 1 95 ? -1.128 -5.159 2.581 1.00 97.56 95 ILE A C 1
ATOM 805 O O . ILE A 1 95 ? -0.702 -4.933 1.450 1.00 97.56 95 ILE A O 1
ATOM 809 N N . LEU A 1 96 ? -1.351 -6.388 3.035 1.00 94.25 96 LEU A N 1
ATOM 810 C CA . LEU A 1 96 ? -1.224 -7.580 2.207 1.00 94.25 96 LEU A CA 1
ATOM 811 C C . LEU A 1 96 ? -2.614 -8.062 1.764 1.00 94.25 96 LEU A C 1
ATOM 813 O O . LEU A 1 96 ? -3.582 -7.899 2.518 1.00 94.25 96 LEU A O 1
ATOM 817 N N . PRO A 1 97 ? -2.740 -8.662 0.567 1.00 95.00 97 PRO A N 1
ATOM 818 C CA . PRO A 1 97 ? -3.966 -9.337 0.161 1.00 95.00 97 PRO A CA 1
ATOM 819 C C . PRO A 1 97 ? -4.366 -10.429 1.165 1.00 95.00 97 PRO A C 1
ATOM 821 O O . PRO A 1 97 ? -3.531 -11.210 1.621 1.00 95.00 97 PRO A O 1
ATOM 824 N N . SER A 1 98 ? -5.647 -10.483 1.517 1.00 95.69 98 SER A N 1
ATOM 825 C CA . SER A 1 98 ? -6.225 -11.433 2.470 1.00 95.69 98 SER A CA 1
ATOM 826 C C . SER A 1 98 ? -7.702 -11.691 2.143 1.00 95.69 98 SER A C 1
ATOM 828 O O . SER A 1 98 ? -8.247 -11.128 1.200 1.00 95.69 98 SER A O 1
ATOM 830 N N . MET A 1 99 ? -8.398 -12.492 2.955 1.00 95.25 99 MET A N 1
ATOM 831 C CA . MET A 1 99 ? -9.860 -12.631 2.834 1.00 95.25 99 MET A CA 1
ATOM 832 C C . MET A 1 99 ? -10.610 -11.308 3.078 1.00 95.25 99 MET A C 1
ATOM 834 O O . MET A 1 99 ? -11.736 -11.153 2.615 1.00 95.25 99 MET A O 1
ATOM 838 N N . LYS A 1 100 ? -9.997 -10.363 3.807 1.00 95.06 100 LYS A N 1
ATOM 839 C CA . LYS A 1 100 ? -10.576 -9.051 4.126 1.00 95.06 100 LYS A CA 1
ATOM 840 C C . LYS A 1 100 ? -10.175 -7.968 3.123 1.00 95.06 100 LYS A C 1
ATOM 842 O O . LYS A 1 100 ? -10.912 -7.007 2.945 1.00 95.06 100 LYS A O 1
ATOM 847 N N . THR A 1 101 ? -9.022 -8.111 2.476 1.00 96.62 101 THR A N 1
ATOM 848 C CA . THR A 1 101 ? -8.394 -7.070 1.651 1.00 96.62 101 THR A CA 1
ATOM 849 C C . THR A 1 101 ? -8.003 -7.612 0.283 1.00 96.62 101 THR A C 1
ATOM 851 O O . THR A 1 101 ? -7.269 -8.590 0.185 1.00 96.62 101 THR A O 1
ATOM 854 N N . MET A 1 102 ? -8.431 -6.951 -0.786 1.00 96.75 102 MET A N 1
ATOM 855 C CA . MET A 1 102 ? -8.059 -7.296 -2.159 1.00 96.75 102 MET A CA 1
ATOM 856 C C . MET A 1 102 ? -7.419 -6.092 -2.841 1.00 96.75 102 MET A C 1
ATOM 858 O O . MET A 1 102 ? -7.893 -4.972 -2.681 1.00 96.75 102 MET A O 1
ATOM 862 N N . ILE A 1 103 ? -6.347 -6.324 -3.595 1.00 97.44 103 ILE A N 1
ATOM 863 C CA . ILE A 1 103 ? -5.653 -5.289 -4.365 1.00 97.44 103 ILE A CA 1
ATOM 864 C C . ILE A 1 103 ? -5.764 -5.655 -5.843 1.00 97.44 103 ILE A C 1
ATOM 866 O O . ILE A 1 103 ? -5.347 -6.739 -6.248 1.00 97.44 103 ILE A O 1
ATOM 870 N N . ASN A 1 104 ? -6.337 -4.748 -6.628 1.00 96.00 104 ASN A N 1
ATOM 871 C CA . ASN A 1 104 ? -6.486 -4.863 -8.072 1.00 96.00 104 ASN A CA 1
ATOM 872 C C . ASN A 1 104 ? -5.562 -3.854 -8.759 1.00 96.00 104 ASN A C 1
ATOM 874 O O . ASN A 1 104 ? -5.877 -2.664 -8.837 1.00 96.00 104 ASN A O 1
ATOM 878 N N . ASP A 1 105 ? -4.442 -4.331 -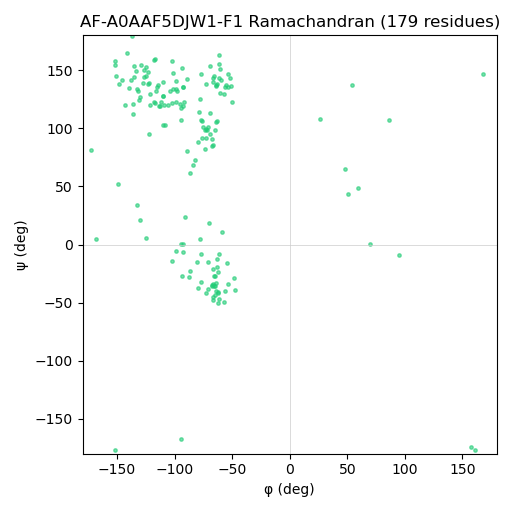9.296 1.00 95.31 105 ASP A N 1
ATOM 879 C CA . ASP A 1 105 ? -3.512 -3.502 -10.061 1.00 95.31 105 ASP A CA 1
ATOM 880 C C . ASP A 1 105 ? -3.803 -3.578 -11.566 1.00 95.31 105 ASP A C 1
ATOM 882 O O . ASP A 1 105 ? -3.720 -4.629 -12.203 1.00 95.31 105 ASP A O 1
ATOM 886 N N . GLY A 1 106 ? -4.153 -2.431 -12.143 1.00 94.38 106 GLY A N 1
ATOM 887 C CA . GLY A 1 106 ? -4.315 -2.221 -13.579 1.00 94.38 106 GLY A CA 1
ATOM 888 C C . GLY A 1 106 ? -3.049 -1.659 -14.228 1.00 94.38 106 GLY A C 1
ATOM 889 O O . GLY A 1 106 ? -1.972 -1.636 -13.636 1.00 94.38 106 GLY A O 1
ATOM 890 N N . GLU A 1 107 ? -3.159 -1.194 -15.473 1.00 92.69 107 GLU A N 1
ATOM 891 C CA . GLU A 1 107 ? -2.017 -0.600 -16.189 1.00 92.69 107 GLU A CA 1
ATOM 892 C C . GLU A 1 107 ? -1.638 0.786 -15.651 1.00 92.69 107 GLU A C 1
ATOM 894 O O . GLU A 1 107 ? -0.465 1.078 -15.439 1.00 92.69 107 GLU A O 1
ATOM 899 N N . ASN A 1 108 ? -2.647 1.609 -15.363 1.00 95.44 108 ASN A N 1
ATOM 900 C CA . ASN A 1 108 ? -2.510 2.996 -14.910 1.00 95.44 108 ASN A CA 1
ATOM 901 C C . ASN A 1 108 ? -3.356 3.275 -13.662 1.00 95.44 108 ASN A C 1
ATOM 903 O O . ASN A 1 108 ? -3.754 4.411 -13.401 1.00 95.44 108 ASN A O 1
ATOM 907 N N . SER A 1 109 ? -3.724 2.229 -12.929 1.00 97.31 109 SER A N 1
ATOM 908 C CA . SER A 1 109 ? -4.596 2.336 -11.766 1.00 97.31 109 SER A CA 1
ATOM 909 C C . SER A 1 109 ? -4.319 1.236 -10.765 1.00 97.31 109 SER A C 1
ATOM 911 O O . SER A 1 109 ? -3.915 0.146 -11.152 1.00 97.31 109 SER A O 1
ATOM 913 N N . SER A 1 110 ? -4.624 1.501 -9.502 1.00 97.50 110 SER A N 1
ATOM 914 C CA . SER A 1 110 ? -4.659 0.491 -8.448 1.00 97.50 110 SER A CA 1
ATOM 915 C C . SER A 1 110 ? -5.881 0.736 -7.577 1.00 97.50 110 SER A C 1
ATOM 917 O O . SER A 1 110 ? -6.257 1.889 -7.337 1.00 97.50 110 SER A O 1
ATOM 919 N N . GLU A 1 111 ? -6.523 -0.341 -7.148 1.00 97.19 111 GLU A N 1
ATOM 920 C CA . GLU A 1 111 ? -7.701 -0.305 -6.292 1.00 97.19 111 GLU A CA 1
ATOM 921 C C . GLU A 1 111 ? -7.524 -1.260 -5.111 1.00 97.19 111 GLU A C 1
ATOM 923 O O . GLU A 1 111 ? -7.288 -2.451 -5.298 1.00 97.19 111 GLU A O 1
ATOM 928 N N . LEU A 1 112 ? -7.656 -0.730 -3.896 1.00 97.62 112 LEU A N 1
ATOM 929 C CA . LEU A 1 112 ? -7.731 -1.497 -2.660 1.00 97.62 112 LEU A CA 1
ATOM 930 C C . LEU A 1 112 ? -9.197 -1.636 -2.250 1.00 97.62 112 LEU A C 1
ATOM 932 O O . LEU A 1 112 ? -9.883 -0.638 -2.029 1.00 97.62 112 LEU A O 1
ATOM 936 N N . ILE A 1 113 ? -9.651 -2.875 -2.097 1.00 96.31 113 ILE A N 1
ATOM 937 C CA . ILE A 1 113 ? -10.988 -3.216 -1.620 1.00 96.31 113 ILE A CA 1
ATOM 938 C C . ILE A 1 113 ? -10.886 -3.826 -0.224 1.00 96.31 113 ILE A C 1
ATOM 940 O O . ILE A 1 113 ? -10.133 -4.776 -0.017 1.00 96.31 113 ILE A O 1
ATOM 944 N N . ILE A 1 114 ? -11.657 -3.295 0.723 1.00 96.38 114 ILE A N 1
ATOM 945 C CA . ILE A 1 114 ? -11.797 -3.818 2.086 1.00 96.38 114 ILE A CA 1
ATOM 946 C C . ILE A 1 114 ? -13.221 -4.346 2.230 1.00 96.38 114 ILE A C 1
ATOM 948 O O . ILE A 1 114 ? -14.183 -3.593 2.078 1.00 96.38 114 ILE A O 1
ATOM 952 N N . PHE A 1 115 ? -13.362 -5.635 2.510 1.00 94.50 115 PHE A N 1
ATOM 953 C CA . PHE A 1 115 ? -14.658 -6.283 2.670 1.00 94.50 115 PHE A CA 1
ATOM 954 C C . PHE A 1 115 ? -15.144 -6.214 4.112 1.00 94.50 115 PHE A C 1
ATOM 956 O O . PHE A 1 115 ? -14.355 -6.404 5.037 1.00 94.50 115 PHE A O 1
ATOM 963 N N . ASN A 1 116 ? -16.457 -6.027 4.283 1.00 92.69 116 ASN A N 1
ATOM 964 C CA . ASN A 1 116 ? -17.136 -6.049 5.580 1.00 92.69 116 ASN A CA 1
ATOM 965 C C . ASN A 1 116 ? -16.414 -5.185 6.631 1.00 92.69 116 ASN A C 1
ATOM 967 O O . ASN A 1 116 ? -15.872 -5.692 7.612 1.00 92.69 116 ASN A O 1
ATOM 971 N N . ALA A 1 117 ? -16.397 -3.878 6.380 1.00 92.88 117 ALA A N 1
ATOM 972 C CA . ALA A 1 117 ? -15.709 -2.875 7.177 1.00 92.88 117 ALA A CA 1
ATOM 973 C C . ALA A 1 117 ? -16.037 -2.968 8.678 1.00 92.88 117 ALA A C 1
ATOM 975 O O . ALA A 1 117 ? -17.196 -3.078 9.077 1.00 92.88 117 ALA A O 1
ATOM 976 N N . GLU A 1 118 ? -15.017 -2.858 9.519 1.00 94.38 118 GLU A N 1
ATOM 977 C CA . GLU A 1 118 ? -15.109 -2.835 10.980 1.00 94.38 118 GLU A CA 1
ATOM 978 C C . GLU A 1 118 ? -14.579 -1.498 11.511 1.00 94.38 118 GLU A C 1
ATOM 980 O O . GLU A 1 118 ? -13.770 -0.843 10.858 1.00 94.38 118 GLU A O 1
ATOM 985 N N . LYS A 1 119 ? -14.956 -1.089 12.731 1.00 92.38 119 LYS A N 1
ATOM 986 C CA . LYS A 1 119 ? -14.434 0.148 13.357 1.00 92.38 119 LYS A CA 1
ATOM 987 C C . LYS A 1 119 ? -12.904 0.280 13.269 1.00 92.38 119 LYS A C 1
ATOM 989 O O . LYS A 1 119 ? -12.410 1.373 12.991 1.00 92.38 119 LYS A O 1
ATOM 994 N N . ASN A 1 120 ? -12.177 -0.827 13.438 1.00 94.56 120 ASN A N 1
ATOM 995 C CA . ASN A 1 120 ? -10.710 -0.878 13.401 1.00 94.56 120 ASN A CA 1
ATOM 996 C C . ASN A 1 120 ? -10.106 -0.667 12.002 1.00 94.56 120 ASN A C 1
ATOM 998 O O . ASN A 1 120 ? -8.910 -0.387 11.897 1.00 94.56 120 ASN A O 1
ATOM 1002 N N . ASP A 1 121 ? -10.905 -0.768 10.937 1.00 95.88 121 ASP A N 1
ATOM 1003 C CA . ASP A 1 121 ? -10.454 -0.443 9.581 1.00 95.88 121 ASP A CA 1
ATOM 1004 C C . ASP A 1 121 ? -10.404 1.072 9.343 1.00 95.88 121 ASP A C 1
ATOM 1006 O O . ASP A 1 121 ? -9.846 1.512 8.338 1.00 95.88 121 ASP A O 1
ATOM 1010 N N . SER A 1 122 ? -10.917 1.884 10.278 1.00 95.56 122 SER A N 1
ATOM 1011 C CA . SER A 1 122 ? -10.695 3.330 10.265 1.00 95.56 122 SER A CA 1
ATOM 1012 C C . SER A 1 122 ? -9.202 3.615 10.403 1.00 95.56 122 SER A C 1
ATOM 1014 O O . SER A 1 122 ? -8.490 2.919 11.136 1.00 95.56 122 SER A O 1
ATOM 1016 N N . GLY A 1 123 ? -8.720 4.640 9.709 1.00 96.69 123 GLY A N 1
ATOM 1017 C CA . GLY A 1 123 ? -7.305 5.001 9.747 1.00 96.69 123 GLY A CA 1
ATOM 1018 C C . GLY A 1 123 ? -6.852 5.800 8.537 1.00 96.69 123 GLY A C 1
ATOM 1019 O O . GLY A 1 123 ? -7.657 6.182 7.682 1.00 96.69 123 GLY A O 1
ATOM 1020 N N . PHE A 1 124 ? -5.547 6.047 8.483 1.00 97.56 124 PHE A N 1
ATOM 1021 C CA . PHE A 1 124 ? -4.886 6.704 7.362 1.00 97.56 124 PHE A CA 1
ATOM 1022 C C . PHE A 1 124 ? -4.370 5.669 6.371 1.00 97.56 124 PHE A C 1
ATOM 1024 O O . PHE A 1 124 ? -3.512 4.849 6.698 1.00 97.56 124 PHE A O 1
ATOM 1031 N N . TYR A 1 125 ? -4.867 5.738 5.143 1.00 98.00 125 TYR A N 1
ATOM 1032 C CA . TYR A 1 125 ? -4.446 4.880 4.048 1.00 98.00 125 TYR A CA 1
ATOM 1033 C C . TYR A 1 125 ? -3.493 5.633 3.128 1.00 98.00 125 TYR A C 1
ATOM 1035 O O . TYR A 1 125 ? -3.770 6.762 2.719 1.00 98.00 125 TYR A O 1
ATOM 1043 N N . THR A 1 126 ? -2.389 4.982 2.770 1.00 98.31 126 THR A N 1
ATOM 1044 C CA . THR A 1 126 ? -1.394 5.504 1.831 1.00 98.31 126 THR A CA 1
ATOM 1045 C C . THR A 1 126 ? -1.244 4.544 0.662 1.00 98.31 126 THR A C 1
ATOM 1047 O O . THR A 1 126 ? -1.016 3.353 0.858 1.00 98.31 126 THR A O 1
ATOM 1050 N N . CYS A 1 127 ? -1.325 5.069 -0.557 1.00 98.06 127 CYS A N 1
ATOM 1051 C CA . CYS A 1 127 ? -0.905 4.372 -1.765 1.00 98.06 127 CYS A CA 1
ATOM 1052 C C . CYS A 1 127 ? 0.418 4.985 -2.229 1.00 98.06 127 CYS A C 1
ATOM 1054 O O . CYS A 1 127 ? 0.483 6.189 -2.495 1.00 98.06 127 CYS A O 1
ATOM 1056 N N . ARG A 1 128 ? 1.468 4.169 -2.305 1.00 98.25 128 ARG A N 1
ATOM 1057 C CA . ARG A 1 128 ? 2.788 4.531 -2.822 1.00 98.25 128 ARG A CA 1
ATOM 1058 C C . ARG A 1 128 ? 2.952 3.948 -4.219 1.00 98.25 128 ARG A C 1
ATOM 1060 O O . ARG A 1 128 ? 2.695 2.764 -4.414 1.00 98.25 128 ARG A O 1
ATOM 1067 N N . ILE A 1 129 ? 3.409 4.772 -5.156 1.00 97.88 129 ILE A N 1
ATOM 1068 C CA . ILE A 1 129 ? 3.814 4.352 -6.498 1.00 97.88 129 ILE A CA 1
ATOM 1069 C C . ILE A 1 129 ? 5.309 4.593 -6.692 1.00 97.88 129 ILE A C 1
ATOM 1071 O O . ILE A 1 129 ? 5.815 5.656 -6.323 1.00 97.88 129 ILE A O 1
ATOM 1075 N N . GLU A 1 130 ? 6.011 3.626 -7.274 1.00 97.62 130 GLU A N 1
ATOM 1076 C CA . GLU A 1 130 ? 7.468 3.658 -7.419 1.00 97.62 130 GLU A CA 1
ATOM 1077 C C . GLU A 1 130 ? 7.923 3.141 -8.784 1.00 97.62 130 GLU A C 1
ATOM 1079 O O . GLU A 1 130 ? 7.470 2.107 -9.263 1.00 97.62 130 GLU A O 1
ATOM 1084 N N . ASN A 1 131 ? 8.850 3.855 -9.418 1.00 95.75 131 ASN A N 1
ATOM 1085 C CA . ASN A 1 131 ? 9.659 3.308 -10.501 1.00 95.75 131 ASN A CA 1
ATOM 1086 C C . ASN A 1 131 ? 11.122 3.741 -10.326 1.00 95.75 131 ASN A C 1
ATOM 1088 O O . ASN A 1 131 ? 11.470 4.495 -9.419 1.00 95.75 131 ASN A O 1
ATOM 1092 N N . ASN A 1 132 ? 11.994 3.312 -11.237 1.00 95.50 132 ASN A N 1
ATOM 1093 C CA . ASN A 1 132 ? 13.425 3.626 -11.191 1.00 95.50 132 ASN A CA 1
ATOM 1094 C C . ASN A 1 132 ? 13.779 5.127 -11.281 1.00 95.50 132 ASN A C 1
ATOM 1096 O O . ASN A 1 132 ? 14.949 5.477 -11.136 1.00 95.50 132 ASN A O 1
ATOM 1100 N N . LEU A 1 133 ? 12.815 6.009 -11.554 1.00 94.75 133 LEU A N 1
ATOM 1101 C CA . LEU A 1 133 ? 13.002 7.457 -11.597 1.00 94.75 133 LEU A CA 1
ATOM 1102 C C . LEU A 1 133 ? 12.485 8.174 -10.342 1.00 94.75 133 LEU A C 1
ATOM 1104 O O . LEU A 1 133 ? 12.805 9.351 -10.158 1.00 94.75 133 LEU A O 1
ATOM 1108 N N . GLY A 1 134 ? 11.688 7.521 -9.492 1.00 96.12 134 GLY A N 1
ATOM 1109 C CA . GLY A 1 134 ? 11.235 8.116 -8.239 1.00 96.12 134 GLY A CA 1
ATOM 1110 C C . GLY A 1 134 ? 10.011 7.456 -7.616 1.00 96.12 134 GLY A C 1
ATOM 1111 O O . GLY A 1 134 ? 9.473 6.475 -8.117 1.00 96.12 134 GLY A O 1
ATOM 1112 N N . ILE A 1 135 ? 9.567 8.058 -6.512 1.00 97.81 135 ILE A N 1
ATOM 1113 C CA . ILE A 1 135 ? 8.453 7.599 -5.678 1.00 97.81 135 ILE A CA 1
ATOM 1114 C C . ILE A 1 135 ? 7.431 8.735 -5.532 1.00 97.81 135 ILE A C 1
ATOM 1116 O O . ILE A 1 135 ? 7.802 9.916 -5.464 1.00 97.81 135 ILE A O 1
ATOM 1120 N N . ARG A 1 136 ? 6.140 8.399 -5.469 1.00 98.12 136 ARG A N 1
ATOM 1121 C CA . ARG A 1 136 ? 5.055 9.306 -5.059 1.00 98.12 136 ARG A CA 1
ATOM 1122 C C . ARG A 1 136 ? 4.113 8.607 -4.096 1.00 98.12 136 ARG A C 1
ATOM 1124 O O . ARG A 1 136 ? 3.926 7.399 -4.173 1.00 98.12 136 ARG A O 1
ATOM 1131 N N . GLU A 1 137 ? 3.455 9.394 -3.253 1.00 98.12 137 GLU A N 1
ATOM 1132 C CA . GLU A 1 137 ? 2.427 8.911 -2.333 1.00 98.12 137 GLU A CA 1
ATOM 1133 C C . GLU A 1 137 ? 1.116 9.696 -2.490 1.00 98.12 137 GLU A C 1
ATOM 1135 O O . GLU A 1 137 ? 1.099 10.872 -2.879 1.00 98.12 137 GLU A O 1
ATOM 1140 N N . SER A 1 138 ? 0.008 9.011 -2.220 1.00 97.88 138 SER A N 1
ATOM 1141 C CA . SER A 1 138 ? -1.337 9.563 -2.079 1.00 97.88 138 SER A CA 1
ATOM 1142 C C . SER A 1 138 ? -1.907 9.088 -0.750 1.00 97.88 138 SER A C 1
ATOM 1144 O O . SER A 1 138 ? -1.775 7.912 -0.424 1.00 97.88 138 SER A O 1
ATOM 1146 N N . HIS A 1 139 ? -2.590 9.972 -0.026 1.00 97.44 139 HIS A N 1
ATOM 1147 C CA . HIS A 1 139 ? -3.137 9.686 1.301 1.00 97.44 139 HIS A CA 1
ATOM 1148 C C . HIS A 1 139 ? -4.646 9.928 1.327 1.00 97.44 139 HIS A C 1
ATOM 1150 O O . HIS A 1 139 ? -5.133 10.807 0.617 1.00 97.44 139 HIS A O 1
ATOM 1156 N N . ALA A 1 140 ? -5.365 9.160 2.138 1.00 96.31 140 ALA A N 1
ATOM 1157 C CA . ALA A 1 140 ? -6.770 9.385 2.459 1.00 96.31 140 ALA A CA 1
ATOM 1158 C C . ALA A 1 140 ? -7.084 8.848 3.855 1.00 96.31 140 ALA A C 1
ATOM 1160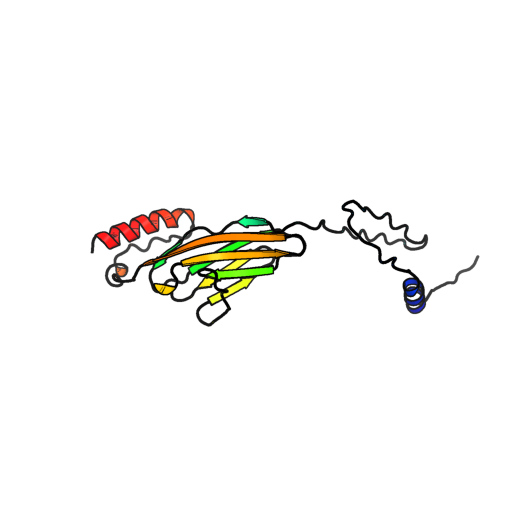 O O . ALA A 1 140 ? -6.544 7.819 4.268 1.00 96.31 140 ALA A O 1
ATOM 1161 N N . GLN A 1 141 ? -7.974 9.521 4.571 1.00 95.88 141 GLN A N 1
ATOM 1162 C CA . GLN A 1 141 ? -8.493 9.056 5.846 1.00 95.88 141 GLN A CA 1
ATOM 1163 C C . GLN A 1 141 ? -9.849 8.375 5.658 1.00 95.88 141 GLN A C 1
ATOM 1165 O O . GLN A 1 141 ? -10.755 8.902 5.011 1.00 95.88 141 GLN A O 1
ATOM 1170 N N . ILE A 1 142 ? -9.993 7.194 6.253 1.00 93.94 142 ILE A N 1
ATOM 1171 C CA . ILE A 1 142 ? -11.232 6.419 6.222 1.00 93.94 142 ILE A CA 1
ATOM 1172 C C . ILE A 1 142 ? -11.861 6.422 7.601 1.00 93.94 142 ILE A C 1
ATOM 1174 O O . ILE A 1 142 ? -11.217 6.097 8.601 1.00 93.94 142 ILE A O 1
ATOM 1178 N N . PHE A 1 143 ? -13.137 6.789 7.638 1.00 93.44 143 PHE A N 1
ATOM 1179 C CA . PHE A 1 143 ? -13.932 6.884 8.851 1.00 93.44 143 PHE A CA 1
ATOM 1180 C C . PHE A 1 143 ? -15.036 5.835 8.821 1.00 93.44 143 PHE A C 1
ATOM 1182 O O . PHE A 1 143 ? -15.910 5.893 7.957 1.00 93.44 143 PHE A O 1
ATOM 1189 N N . ILE A 1 144 ? -15.043 4.909 9.779 1.00 91.44 144 ILE A N 1
ATOM 1190 C CA . ILE A 1 144 ? -16.086 3.884 9.879 1.00 91.44 144 ILE A CA 1
ATOM 1191 C C . ILE A 1 144 ? -16.921 4.127 11.125 1.00 91.44 144 ILE A C 1
ATOM 1193 O O . ILE A 1 144 ? -16.416 4.175 12.248 1.00 91.44 144 ILE A O 1
ATOM 1197 N N . LYS A 1 145 ? -18.229 4.281 10.923 1.00 88.19 145 LYS A N 1
ATOM 1198 C CA . LYS A 1 145 ? -19.199 4.445 12.003 1.00 88.19 145 LYS A CA 1
ATOM 1199 C C . LYS A 1 145 ? -19.895 3.119 12.309 1.00 88.19 145 LYS A C 1
ATOM 1201 O O . LYS A 1 145 ? -20.273 2.378 11.406 1.00 88.19 145 LYS A O 1
ATOM 1206 N N . GLY A 1 146 ? -20.126 2.862 13.597 1.00 82.56 146 GLY A N 1
ATOM 1207 C CA . GLY A 1 146 ? -20.897 1.707 14.054 1.00 82.56 146 GLY A CA 1
ATOM 1208 C C . GLY A 1 146 ? -22.291 1.646 13.432 1.00 82.56 146 GLY A C 1
ATOM 1209 O O . GLY A 1 146 ? -22.984 2.665 13.337 1.00 82.56 146 GLY A O 1
ATOM 1210 N N . ASN A 1 147 ? -22.718 0.451 13.025 1.00 72.69 147 ASN A N 1
ATOM 1211 C CA . ASN A 1 147 ? -24.042 0.237 12.440 1.00 72.69 147 ASN A CA 1
ATOM 1212 C C . ASN A 1 147 ? -25.090 -0.012 13.538 1.00 72.69 147 ASN A C 1
ATOM 1214 O O . ASN A 1 147 ? -25.712 -1.071 13.620 1.00 72.69 147 ASN A O 1
ATOM 1218 N N . GLU A 1 148 ? -25.284 0.979 14.407 1.00 62.81 148 GLU A N 1
ATOM 1219 C CA . GLU A 1 148 ? -26.188 0.882 15.565 1.00 62.81 148 GLU A CA 1
ATOM 1220 C C . GLU A 1 148 ? -27.672 1.051 15.174 1.00 62.81 148 GLU A C 1
ATOM 1222 O O . GLU A 1 148 ? -28.557 0.996 16.018 1.00 62.81 148 GLU A O 1
ATOM 1227 N N . ASN A 1 149 ? -27.976 1.167 13.873 1.00 53.22 149 ASN A N 1
ATOM 1228 C CA . ASN A 1 149 ? -29.305 1.506 13.361 1.00 53.22 149 ASN A CA 1
ATOM 1229 C C . ASN A 1 149 ? -29.802 0.606 12.214 1.00 53.22 149 ASN A C 1
ATOM 1231 O O . ASN A 1 149 ? -30.586 1.051 11.371 1.00 53.22 149 ASN A O 1
ATOM 1235 N N . LYS A 1 150 ? -29.467 -0.697 12.202 1.00 53.19 150 LYS A N 1
ATOM 1236 C CA . LYS A 1 150 ? -30.052 -1.661 11.234 1.00 53.19 150 LYS A CA 1
ATOM 1237 C C . LYS A 1 150 ? -31.596 -1.696 11.240 1.00 53.19 150 LYS A C 1
ATOM 1239 O O . LYS A 1 150 ? -32.192 -2.186 10.280 1.00 53.19 150 LYS A O 1
ATOM 1244 N N . LYS A 1 151 ? -32.256 -1.148 12.271 1.00 52.91 151 LYS A N 1
ATOM 1245 C CA . LYS A 1 151 ? -33.713 -0.922 12.295 1.00 52.91 151 LYS A CA 1
ATOM 1246 C C . LYS A 1 151 ? -34.159 0.341 11.529 1.00 52.91 151 LYS A C 1
ATOM 1248 O O . LYS A 1 151 ? -35.160 0.257 10.829 1.00 52.91 151 LYS A O 1
ATOM 1253 N N . CYS A 1 152 ? -33.409 1.448 11.562 1.00 53.16 152 CYS A N 1
ATOM 1254 C CA . CYS A 1 152 ? -33.760 2.704 10.870 1.00 53.16 152 CYS A CA 1
ATOM 1255 C C . CYS A 1 152 ? -33.283 2.783 9.407 1.00 53.16 152 CYS A C 1
ATOM 1257 O O . CYS A 1 152 ? -33.873 3.495 8.600 1.00 53.16 152 CYS A O 1
ATOM 1259 N N . LEU A 1 153 ? -32.254 2.029 9.003 1.00 52.12 153 LEU A N 1
ATOM 1260 C CA . LEU A 1 153 ? -31.832 1.999 7.590 1.00 52.12 153 LEU A CA 1
ATOM 1261 C C . LEU A 1 153 ? -32.905 1.376 6.676 1.00 52.12 153 LEU A C 1
ATOM 1263 O O . LEU A 1 153 ? -33.008 1.729 5.504 1.00 52.12 153 LEU A O 1
ATOM 1267 N N . ARG A 1 154 ? -33.752 0.491 7.222 1.00 56.94 154 ARG A N 1
ATOM 1268 C CA . ARG A 1 154 ? -34.868 -0.132 6.489 1.00 56.94 154 ARG A CA 1
ATOM 1269 C C . ARG A 1 154 ? -35.967 0.860 6.099 1.00 56.94 154 ARG A C 1
ATOM 1271 O O . ARG A 1 154 ? -36.718 0.563 5.176 1.00 56.94 154 ARG A O 1
ATOM 1278 N N . SER A 1 155 ? -36.066 2.006 6.776 1.00 56.91 155 SER A N 1
ATOM 1279 C CA . SER A 1 155 ? -37.057 3.048 6.481 1.00 56.91 155 SER A CA 1
ATOM 1280 C C . SER A 1 155 ? -36.552 4.128 5.522 1.00 56.91 155 SER A C 1
ATOM 1282 O O . SER A 1 155 ? -37.305 5.050 5.215 1.00 56.91 155 SER A O 1
ATOM 1284 N N . MET A 1 156 ? -35.304 4.054 5.040 1.00 56.69 156 MET A N 1
ATOM 1285 C CA . MET A 1 156 ? -34.829 5.014 4.045 1.00 56.69 156 MET A CA 1
ATOM 1286 C C . MET A 1 156 ? -35.457 4.751 2.667 1.00 56.69 156 MET A C 1
ATOM 1288 O O . MET A 1 156 ? -35.542 3.596 2.238 1.00 56.69 156 MET A O 1
ATOM 1292 N N . PRO A 1 157 ? -35.873 5.805 1.939 1.00 57.50 157 PRO A N 1
ATOM 1293 C CA . PRO A 1 157 ? -36.370 5.652 0.581 1.00 57.50 157 PRO A CA 1
ATOM 1294 C C . PRO A 1 157 ? -35.281 5.047 -0.307 1.00 57.50 157 PRO A C 1
ATOM 1296 O O . PRO A 1 157 ? -34.156 5.546 -0.349 1.00 57.50 157 PRO A O 1
ATOM 1299 N N . ARG A 1 158 ? -35.622 4.001 -1.065 1.00 58.03 158 ARG A N 1
ATOM 1300 C CA . ARG A 1 158 ? -34.758 3.457 -2.121 1.00 58.03 158 ARG A CA 1
ATOM 1301 C C . ARG A 1 158 ? -34.643 4.479 -3.255 1.00 58.03 158 ARG A C 1
ATOM 1303 O O . ARG A 1 158 ? -35.402 4.424 -4.216 1.00 58.03 158 ARG A O 1
ATOM 1310 N N . LYS A 1 159 ? -33.730 5.438 -3.146 1.00 57.31 159 LYS A N 1
ATOM 1311 C CA . LYS A 1 159 ? -33.299 6.247 -4.291 1.00 57.31 159 LYS A CA 1
ATOM 1312 C C . LYS A 1 159 ? -32.071 5.578 -4.916 1.00 57.31 159 LYS A C 1
ATOM 1314 O O . LYS A 1 159 ? -31.176 5.125 -4.210 1.00 57.31 159 LYS A O 1
ATOM 1319 N N . ASN A 1 160 ? -32.044 5.492 -6.246 1.00 50.00 160 ASN A N 1
ATOM 1320 C CA . ASN A 1 160 ? -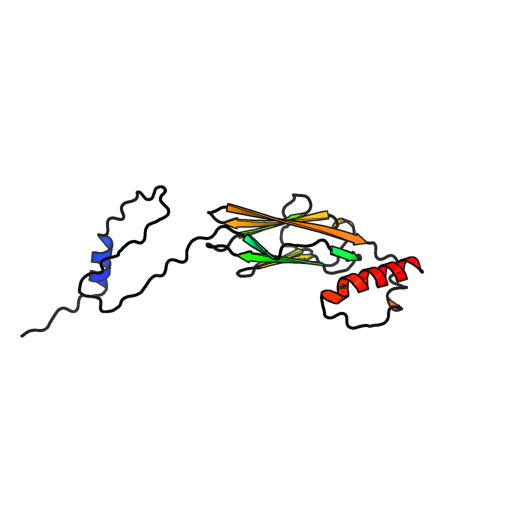30.909 4.959 -7.001 1.00 50.00 160 ASN A CA 1
ATOM 1321 C C . ASN A 1 160 ? -29.786 6.005 -7.046 1.00 50.00 160 ASN A C 1
ATOM 1323 O O . ASN A 1 160 ? -29.751 6.855 -7.934 1.00 50.00 160 ASN A O 1
ATOM 1327 N N . TYR A 1 161 ? -28.865 5.956 -6.085 1.00 49.50 161 TYR A N 1
ATOM 1328 C CA . TYR A 1 161 ? -27.689 6.828 -6.040 1.00 49.50 161 TYR A CA 1
ATOM 1329 C C . TYR A 1 161 ? -26.555 6.249 -6.903 1.00 49.50 161 TYR A C 1
ATOM 1331 O O . TYR A 1 161 ? -25.540 5.787 -6.399 1.00 49.50 161 TYR A O 1
ATOM 1339 N N . LEU A 1 162 ? -26.739 6.246 -8.225 1.00 45.81 162 LEU A N 1
ATOM 1340 C CA . LEU A 1 162 ? -25.788 5.663 -9.187 1.00 45.81 162 LEU A CA 1
ATOM 1341 C C . LEU A 1 162 ? -24.736 6.667 -9.710 1.00 45.81 162 LEU A C 1
ATOM 1343 O O . LEU A 1 162 ? -24.199 6.485 -10.797 1.00 45.81 162 LEU A O 1
ATOM 1347 N N . SER A 1 163 ? -24.430 7.745 -8.974 1.00 52.19 163 SER A N 1
ATOM 1348 C CA . SER A 1 163 ? -23.370 8.686 -9.380 1.00 52.19 163 SER A CA 1
ATOM 1349 C C . SER A 1 163 ? -22.614 9.288 -8.191 1.00 52.19 163 SER A C 1
ATOM 1351 O O . SER A 1 163 ? -23.231 9.658 -7.190 1.00 52.19 163 SER A O 1
ATOM 1353 N N . GLU A 1 164 ? -21.292 9.456 -8.327 1.00 49.31 164 GLU A N 1
ATOM 1354 C CA . GLU A 1 164 ? -20.399 10.040 -7.304 1.00 49.31 164 GLU A CA 1
ATOM 1355 C C . GLU A 1 164 ? -20.866 11.417 -6.807 1.00 49.31 164 GLU A C 1
ATOM 1357 O O . GLU A 1 164 ? -20.739 11.736 -5.624 1.00 49.31 164 GLU A O 1
ATOM 1362 N N . ARG A 1 165 ? -21.482 12.227 -7.681 1.00 53.62 165 ARG A N 1
ATOM 1363 C CA . ARG A 1 165 ? -21.984 13.567 -7.323 1.00 53.62 165 ARG A CA 1
ATOM 1364 C C . ARG A 1 165 ? -23.099 13.540 -6.271 1.00 53.62 165 ARG A C 1
ATOM 1366 O O . ARG A 1 165 ? -23.330 14.557 -5.622 1.00 53.62 165 ARG A O 1
ATOM 1373 N N . LEU A 1 166 ? -23.772 12.403 -6.081 1.00 49.72 166 LEU A N 1
ATOM 1374 C CA . LEU A 1 166 ? -24.867 12.250 -5.119 1.00 49.72 166 LEU A CA 1
ATOM 1375 C C . LEU A 1 166 ? -24.437 11.611 -3.790 1.00 49.72 166 LEU A C 1
ATOM 1377 O O . LEU A 1 166 ? -25.229 11.600 -2.848 1.00 49.72 166 LEU A O 1
ATOM 1381 N N . TYR A 1 167 ? -23.186 11.156 -3.668 1.00 47.25 167 TYR A N 1
ATOM 1382 C CA . TYR A 1 167 ? -22.685 10.515 -2.450 1.00 47.25 167 TYR A CA 1
ATOM 1383 C C . TYR A 1 167 ? -22.624 11.502 -1.271 1.00 47.25 167 TYR A C 1
ATOM 1385 O O . TYR A 1 167 ? -23.146 11.216 -0.199 1.00 47.25 167 TYR A O 1
ATOM 1393 N N . ARG A 1 168 ? -22.107 12.726 -1.469 1.00 52.31 168 ARG A N 1
ATOM 1394 C CA . ARG A 1 168 ? -22.071 13.776 -0.421 1.00 52.31 168 ARG A CA 1
ATOM 1395 C C . ARG A 1 168 ? -23.460 14.131 0.149 1.00 52.31 168 ARG A C 1
ATOM 1397 O O . ARG A 1 168 ? -23.598 14.144 1.374 1.00 52.31 168 ARG A O 1
ATOM 1404 N N . PRO A 1 169 ? -24.488 14.398 -0.686 1.00 56.06 169 PRO A N 1
ATOM 1405 C CA . PRO A 1 169 ? -25.866 14.554 -0.219 1.00 56.06 169 PRO A CA 1
ATOM 1406 C C . PRO A 1 169 ? -26.369 13.342 0.566 1.00 56.06 169 PRO A C 1
ATOM 1408 O O . PRO A 1 169 ? -27.009 13.516 1.599 1.00 56.06 169 PRO A O 1
ATOM 1411 N N . MET A 1 170 ? -26.022 12.129 0.124 1.00 56.75 170 MET A N 1
ATOM 1412 C CA . MET A 1 170 ? -26.428 10.890 0.778 1.00 56.75 170 MET A CA 1
ATOM 1413 C C . MET A 1 170 ? -25.866 10.784 2.206 1.00 56.75 170 MET A C 1
ATOM 1415 O O . MET A 1 170 ? -26.627 10.461 3.106 1.00 56.75 170 MET A O 1
ATOM 1419 N N . TYR A 1 171 ? -24.602 11.144 2.481 1.00 57.84 171 TYR A N 1
ATOM 1420 C CA . TYR A 1 171 ? -24.080 11.170 3.868 1.00 57.84 171 TYR A CA 1
ATOM 1421 C C . TYR A 1 171 ? -24.784 12.189 4.750 1.00 57.84 171 TYR A C 1
ATOM 1423 O O . TYR A 1 171 ? -25.056 11.908 5.919 1.00 57.84 171 TYR A O 1
ATOM 1431 N N . HIS A 1 172 ? -25.097 13.370 4.215 1.00 60.66 172 HIS A N 1
ATOM 1432 C CA . HIS A 1 172 ? -25.899 14.345 4.948 1.00 60.66 172 HIS A CA 1
ATOM 1433 C C . HIS A 1 172 ? -27.300 13.798 5.248 1.00 60.66 172 HIS A C 1
ATOM 1435 O O . HIS A 1 172 ? -27.770 13.942 6.372 1.00 60.66 172 HIS A O 1
ATOM 1441 N N . GLU A 1 173 ? -27.929 13.106 4.297 1.00 62.09 173 GLU A N 1
ATOM 1442 C CA . GLU A 1 173 ? -29.248 12.487 4.461 1.00 62.09 173 GLU A CA 1
ATOM 1443 C C . GLU A 1 173 ? -29.192 11.329 5.481 1.00 62.09 173 GLU A C 1
ATOM 1445 O O . GLU A 1 173 ? -29.955 11.317 6.446 1.00 62.09 173 GLU A O 1
ATOM 1450 N N . ILE A 1 174 ? -28.220 10.418 5.375 1.00 60.00 174 ILE A N 1
ATOM 1451 C CA . ILE A 1 174 ? -28.046 9.294 6.309 1.00 60.00 174 ILE A CA 1
ATOM 1452 C C . ILE A 1 174 ? -27.685 9.798 7.712 1.00 60.00 174 ILE A C 1
ATOM 1454 O O . ILE A 1 174 ? -28.237 9.320 8.704 1.00 60.00 174 ILE A O 1
ATOM 1458 N N . SER A 1 175 ? -26.781 10.775 7.829 1.00 62.12 175 SER A N 1
ATOM 1459 C CA . SER A 1 175 ? -26.427 11.365 9.125 1.00 62.12 175 SER A CA 1
ATOM 1460 C C . SER A 1 175 ? -27.604 12.116 9.748 1.00 62.12 175 SER A C 1
ATOM 1462 O O . SER A 1 175 ? -27.788 12.030 10.961 1.00 62.12 175 SER A O 1
ATOM 1464 N N . TYR A 1 176 ? -28.435 12.783 8.940 1.00 63.66 176 TYR A N 1
ATOM 1465 C CA . TYR A 1 176 ? -29.679 13.408 9.379 1.00 63.66 176 TYR A CA 1
ATOM 1466 C C . TYR A 1 176 ? -30.668 12.376 9.934 1.00 63.66 176 TYR A C 1
ATOM 1468 O O . TYR A 1 176 ? -31.142 12.537 11.058 1.00 63.66 176 TYR A O 1
ATOM 1476 N N . TYR A 1 177 ? -30.933 11.286 9.204 1.00 57.59 177 TYR A N 1
ATOM 1477 C CA . TYR A 1 177 ? -31.833 10.226 9.672 1.00 57.59 177 TYR A CA 1
ATOM 1478 C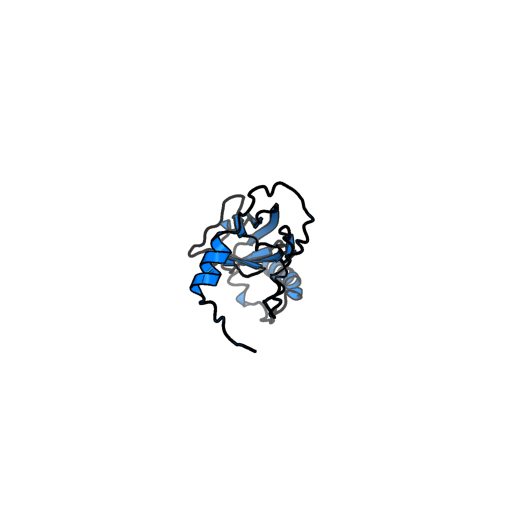 C . TYR A 1 177 ? -31.264 9.460 10.874 1.00 57.59 177 TYR A C 1
ATOM 1480 O O . TYR A 1 177 ? -32.008 9.140 11.793 1.00 57.59 177 TYR A O 1
ATOM 1488 N N . SER A 1 178 ? -29.945 9.249 10.942 1.00 54.69 178 SER A N 1
ATOM 1489 C CA . SER A 1 178 ? -29.287 8.642 12.107 1.00 54.69 178 SER A CA 1
ATOM 1490 C C . SER A 1 178 ? -29.390 9.499 13.371 1.00 54.69 178 SER A C 1
ATOM 1492 O O . SER A 1 178 ? -29.307 8.929 14.453 1.00 54.69 178 SER A O 1
ATOM 1494 N N . ARG A 1 179 ? -29.511 10.831 13.265 1.00 59.91 179 ARG A N 1
ATOM 1495 C CA . ARG A 1 179 ? -29.723 11.721 14.425 1.00 59.91 179 ARG A CA 1
ATOM 1496 C C . ARG A 1 179 ? -31.181 11.758 14.892 1.00 59.91 179 ARG A C 1
ATOM 1498 O O . ARG A 1 179 ? -31.439 12.282 15.967 1.00 59.91 179 ARG A O 1
ATOM 1505 N N . LYS A 1 180 ? -32.123 11.269 14.081 1.00 58.91 180 LYS A N 1
ATOM 1506 C CA . LYS A 1 180 ? -33.563 11.312 14.369 1.00 58.91 180 LYS A CA 1
ATOM 1507 C C . LYS A 1 180 ? -34.118 10.065 15.086 1.00 58.91 180 LYS A C 1
ATOM 1509 O O . LYS A 1 180 ? -35.298 10.106 15.417 1.00 58.91 180 LYS A O 1
ATOM 1514 N N . CYS A 1 181 ? -33.339 8.994 15.279 1.00 48.03 181 CYS A N 1
ATOM 1515 C CA . CYS A 1 181 ? -33.818 7.701 15.813 1.00 48.03 181 CYS A CA 1
ATOM 1516 C C . CYS A 1 181 ? -33.647 7.500 17.336 1.00 48.03 181 CYS A C 1
ATOM 1518 O O . CYS A 1 181 ? -32.585 7.897 17.847 1.00 48.03 181 CYS A O 1
#

Organism: Strongyloides stercoralis (NCBI:txid6248)

InterPro domains:
  IPR003598 Immunoglobulin subtype 2 [SM00408] (67-134)
  IPR003599 Immunoglobulin domain subtype [SM00409] (61-145)
  IPR007110 Immunoglobulin-like domain [PS50835] (55-143)
  IPR013098 Immunoglobulin I-set [PF07679] (55-142)
  IPR013783 Immunoglobulin-like fold [G3DSA:2.60.40.10] (49-153)
  IPR036179 Immunoglobulin-like domain superfamily [SSF48726] (55-146)
  IPR050958 Cell Adhesion and Cytoskeletal Organization [PTHR45080] (52-145)

Mean predicted aligned error: 15.83 Å

Radius of gyration: 27.66 Å; Cα contacts (8 Å, |Δi|>4): 255; chains: 1; bounding box: 68×33×80 Å

Foldseek 3Di:
DDDDDPDDPVVVVVVVVPPPPPPDPPDDDDDPDPDPDPPPDPDDDPPPDDDWFFKDWPAFWEAEEEEAQDKDKTKTFIDGVVQWDKWKDFPNHTDDDDPQWDWDDDRGMIMIIGGRDDQVSFGKMKMWTDDPVDIDIGIYTYGYDYPPPPPQVVVDDPDPPPDPVCVVVVCVVVVVSVV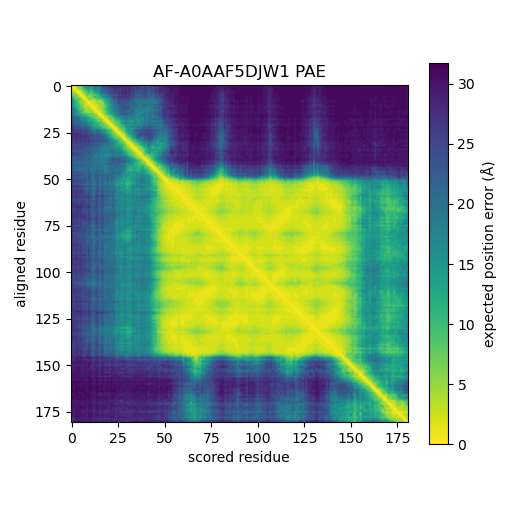VD

Secondary structure (DSSP, 8-state):
--------HHHHHHHHTT--------S-TT--------TT---------PPPEEEEEEE----EEEETTPPEEEEEEEEEESPPEEEEEETTEEPPP-SSEEEEE-SSEEEEEE-S--GGG-EEEEEEEEETTEEEEEEEEEEEE--TTTTTGGGS------SGGGHHHHHHHHHHHHH--

pLDDT: mean 74.3, std 22.95, range [30.97, 98.44]

Nearest PDB structures (foldseek):
  6sdb-assembly4_D  TM=9.750E-01  e=1.549E-12  Homo sapiens
  8p35-assembly1_A  TM=9.661E-01  e=5.228E-12  Homo sapiens
  6h4l-assembly1_A  TM=9.816E-01  e=2.100E-11  Homo sapiens
  2wwk-assembly1_O  TM=9.700E-01  e=2.805E-11  Homo sapiens
  2wwm-assembly2_C  TM=9.732E-01  e=6.313E-11  Homo sapiens